Protein AF-A0A955JLC1-F1 (afdb_monomer)

Sequence (182 aa):
MASHEADHFKLWETSLFGESSLELPADPLDDIIEQSIDPVDCARSLHRYAWDNPTDAHSLLIRRGLSKLGHKYNGQYLTKQLTVTADGAFAVPDLNEITRKRDIFTTSQYEGTVHAIGNLWTFGTEYYRNPEDGDERTLITLRLKEPYLLDAEGQIVTHRQLPDYMLIPIPRVLSYSFETKE

Mean predicted aligned error: 11.63 Å

pLDDT: mean 70.87, std 18.21, range [35.47, 93.25]

Nearest PDB structures (foldseek):
  4nt5-assembly1_A-2  TM=2.439E-01  e=5.245E-01  Homo sapiens
  7pgn-assembly1_A  TM=3.279E-01  e=5.653E+00  Homo sapiens

Radius of gyration: 16.98 Å; Cα contacts (8 Å, |Δi|>4): 287; chains: 1; bounding box: 46×42×37 Å

Secondary structure (DSSP, 8-state):
--HHHHHHHHHHHHHH-------PPS-THHHHHHH-SSHHHHHHHHHHHHHTS-HHHHHHHHHHHHHHHHHHHHHHHTTEEEEEEEE--S----HHHHTT---S------SSEEEEEEEEEEEEEEEEE-TTT--EEEEEEEEEEEEEEE-TTS-B---S---SEEEEEGGGEEEEEEEE--

Solvent-accessible surface area (backbone atoms only — not comparable to full-atom values): 10756 Å² total; per-residue (Å²): 140,75,71,65,66,58,54,57,48,53,54,50,50,64,74,71,56,72,92,71,90,72,85,66,74,87,72,60,62,60,58,51,54,71,74,40,88,49,69,68,62,28,50,43,52,52,48,51,58,22,66,81,41,59,65,80,52,19,46,52,47,48,56,55,47,50,54,56,47,47,71,76,37,53,83,68,38,64,65,22,36,34,40,37,34,29,58,24,87,62,80,83,75,62,73,78,53,66,81,71,52,99,63,84,67,58,69,74,73,43,88,52,80,40,39,37,36,20,34,35,68,50,78,46,74,45,82,42,65,41,87,88,82,62,50,70,40,66,40,50,17,43,28,20,32,69,44,36,39,34,50,98,86,67,45,79,71,54,89,64,88,57,56,71,33,38,59,44,50,47,94,32,52,75,48,72,49,79,42,78,67,128

Structure (mmCIF, N/CA/C/O backbone):
data_AF-A0A955JLC1-F1
#
_entry.id   AF-A0A955JLC1-F1
#
loop_
_atom_site.group_PDB
_atom_site.id
_atom_site.type_symbol
_atom_site.label_atom_id
_atom_site.label_alt_id
_atom_site.label_comp_id
_atom_site.label_asym_id
_atom_site.label_entity_id
_atom_site.label_seq_id
_atom_site.pdbx_PDB_ins_code
_atom_site.Cartn_x
_atom_site.Cartn_y
_atom_site.Cartn_z
_atom_site.occupancy
_atom_site.B_iso_or_equiv
_atom_site.auth_seq_id
_atom_site.auth_comp_id
_atom_site.auth_asym_id
_atom_site.auth_atom_id
_atom_site.pdbx_PDB_model_num
ATOM 1 N N . MET A 1 1 ? 21.633 15.300 20.523 1.00 39.50 1 MET A N 1
ATOM 2 C CA . MET A 1 1 ? 20.778 14.091 20.537 1.00 39.50 1 MET A CA 1
ATOM 3 C C . MET A 1 1 ? 20.298 13.684 19.131 1.00 39.50 1 MET A C 1
ATOM 5 O O . MET A 1 1 ? 19.265 13.054 19.020 1.00 39.50 1 MET A O 1
ATOM 9 N N . ALA A 1 2 ? 21.055 13.970 18.060 1.00 41.00 2 ALA A N 1
ATOM 10 C CA . ALA A 1 2 ? 20.654 13.684 16.671 1.00 41.00 2 ALA A CA 1
ATOM 11 C C . ALA A 1 2 ? 21.403 12.490 16.032 1.00 41.00 2 ALA A C 1
ATOM 13 O O . ALA A 1 2 ? 21.266 12.250 14.840 1.00 41.00 2 ALA A O 1
ATOM 14 N N . SER A 1 3 ? 22.236 11.762 16.792 1.00 44.22 3 SER A N 1
ATOM 15 C CA . SER A 1 3 ? 23.157 10.763 16.222 1.00 44.22 3 SER A CA 1
ATOM 16 C C . SER A 1 3 ? 22.621 9.331 16.178 1.00 44.22 3 SER A C 1
ATOM 18 O O . SER A 1 3 ? 23.207 8.516 15.489 1.00 44.22 3 SER A O 1
ATOM 20 N N . HIS A 1 4 ? 21.531 8.995 16.876 1.00 42.97 4 HIS A N 1
ATOM 21 C CA . HIS A 1 4 ? 21.009 7.616 16.887 1.00 42.97 4 HIS A CA 1
ATOM 22 C C . HIS A 1 4 ? 20.011 7.317 15.754 1.00 42.97 4 HIS A C 1
ATOM 24 O O . HIS A 1 4 ? 19.944 6.181 15.294 1.00 42.97 4 HIS A O 1
ATOM 30 N N . GLU A 1 5 ? 19.267 8.311 15.259 1.00 40.00 5 GLU A N 1
ATOM 31 C CA . GLU A 1 5 ? 18.285 8.104 14.177 1.00 40.00 5 GLU A CA 1
ATOM 32 C C . GLU A 1 5 ? 18.952 7.908 12.809 1.00 40.00 5 GLU A C 1
ATOM 34 O O . GLU A 1 5 ? 18.537 7.048 12.035 1.00 40.00 5 GLU A O 1
ATOM 39 N N . ALA A 1 6 ? 20.034 8.644 12.537 1.00 41.69 6 ALA A N 1
ATOM 40 C CA . ALA A 1 6 ? 20.793 8.519 11.293 1.00 41.69 6 ALA A CA 1
ATOM 41 C C . ALA A 1 6 ? 21.478 7.144 11.151 1.00 41.69 6 ALA A C 1
ATOM 43 O O . ALA A 1 6 ? 21.563 6.607 10.046 1.00 41.69 6 ALA A O 1
ATOM 44 N N . ASP A 1 7 ? 21.917 6.546 12.262 1.00 42.47 7 ASP A N 1
ATOM 45 C CA . ASP A 1 7 ? 22.625 5.260 12.264 1.00 42.47 7 ASP A CA 1
ATOM 46 C C . ASP A 1 7 ? 21.675 4.069 12.056 1.00 42.47 7 ASP A C 1
ATOM 48 O O . ASP A 1 7 ? 21.988 3.154 11.292 1.00 42.47 7 ASP A O 1
ATOM 52 N N . HIS A 1 8 ? 20.473 4.107 12.643 1.00 44.28 8 HIS A N 1
ATOM 53 C CA . HIS A 1 8 ? 19.419 3.128 12.347 1.00 44.28 8 HIS A CA 1
ATOM 54 C C . HIS A 1 8 ? 18.954 3.210 10.885 1.00 44.28 8 HIS A C 1
ATOM 56 O O . HIS A 1 8 ? 18.677 2.184 10.262 1.00 44.28 8 HIS A O 1
ATOM 62 N N . PHE A 1 9 ? 18.909 4.421 10.326 1.00 45.09 9 PHE A N 1
ATOM 63 C CA . PHE A 1 9 ? 18.494 4.664 8.949 1.00 45.09 9 PHE A CA 1
ATOM 64 C C . PHE A 1 9 ? 19.512 4.134 7.929 1.00 45.09 9 PHE A C 1
ATOM 66 O O . PHE A 1 9 ? 19.146 3.434 6.987 1.00 45.09 9 PHE A O 1
ATOM 73 N N . LYS A 1 10 ? 20.807 4.359 8.169 1.00 41.62 10 LYS A N 1
ATOM 74 C CA . LYS A 1 10 ? 21.885 3.865 7.301 1.00 41.62 10 LYS A CA 1
ATOM 75 C C . LYS A 1 10 ? 21.972 2.335 7.284 1.00 41.62 10 LYS A C 1
ATOM 77 O O . LYS A 1 10 ? 22.250 1.736 6.247 1.00 41.62 10 LYS A O 1
ATOM 82 N N . LEU A 1 11 ? 21.687 1.688 8.416 1.00 41.66 11 LEU A N 1
ATOM 83 C CA . LEU A 1 11 ? 21.544 0.230 8.511 1.00 41.66 11 LEU A CA 1
ATOM 84 C C . LEU A 1 11 ? 20.331 -0.288 7.718 1.00 41.66 11 LEU A C 1
ATOM 86 O O . LEU A 1 11 ? 20.439 -1.326 7.066 1.00 41.6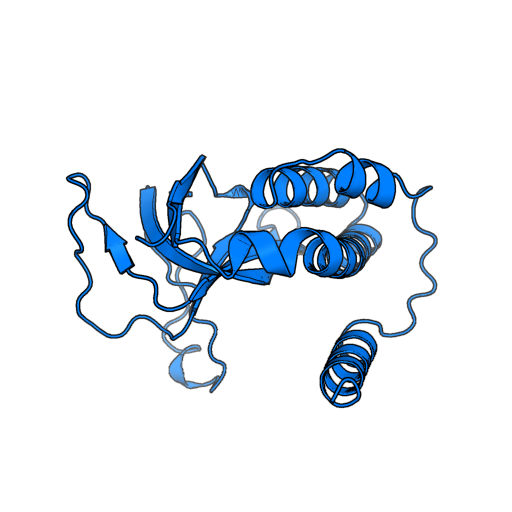6 11 LEU A O 1
ATOM 90 N N . TRP A 1 12 ? 19.212 0.447 7.715 1.00 43.22 12 TRP A N 1
ATOM 91 C CA . TRP A 1 12 ? 18.023 0.113 6.921 1.00 43.22 12 TRP A CA 1
ATOM 92 C C . TRP A 1 12 ? 18.300 0.213 5.416 1.00 43.22 12 TRP A C 1
ATOM 94 O O . TRP A 1 12 ? 18.056 -0.754 4.694 1.00 43.22 12 TRP A O 1
ATOM 104 N N . GLU A 1 13 ? 18.918 1.307 4.960 1.00 40.75 13 GLU A N 1
ATOM 105 C CA . GLU A 1 13 ? 19.337 1.476 3.563 1.00 40.75 13 GLU A CA 1
ATOM 106 C C . GLU A 1 13 ? 20.292 0.357 3.116 1.00 40.75 13 GLU A C 1
ATOM 108 O O . GLU A 1 13 ? 20.043 -0.337 2.131 1.00 40.75 13 GLU A O 1
ATOM 113 N N . THR A 1 14 ? 21.351 0.096 3.885 1.00 42.41 14 THR A N 1
ATOM 114 C CA . THR A 1 14 ? 22.357 -0.919 3.521 1.00 42.41 14 THR A CA 1
ATOM 115 C C . THR A 1 14 ? 21.765 -2.337 3.475 1.00 42.41 14 THR A C 1
ATOM 117 O O . THR A 1 14 ? 22.206 -3.164 2.683 1.00 42.41 14 THR A O 1
ATOM 120 N N . SER A 1 15 ? 20.733 -2.628 4.278 1.00 48.78 15 SER A N 1
ATOM 121 C CA . SER A 1 15 ? 20.038 -3.925 4.256 1.00 48.78 15 SER A CA 1
ATOM 122 C C . SER A 1 15 ? 19.100 -4.114 3.052 1.00 48.78 15 SER A C 1
ATOM 124 O O . SER A 1 15 ? 18.803 -5.247 2.673 1.00 48.78 15 SER A O 1
ATOM 126 N N . LEU A 1 16 ? 18.645 -3.017 2.432 1.00 46.88 16 LEU A N 1
ATOM 127 C CA . LEU A 1 16 ? 17.674 -3.017 1.333 1.00 46.88 16 LEU A CA 1
ATOM 128 C C . LEU A 1 16 ? 18.310 -2.891 -0.057 1.00 46.88 16 LEU A C 1
ATOM 130 O O . LEU A 1 16 ? 17.703 -3.338 -1.037 1.00 46.88 16 LEU A O 1
ATOM 134 N N . PHE A 1 17 ? 19.503 -2.301 -0.157 1.00 51.72 17 PHE A N 1
ATOM 135 C CA . PHE A 1 17 ? 20.118 -1.876 -1.418 1.00 51.72 17 PHE A CA 1
ATOM 136 C C . PHE A 1 17 ? 21.378 -2.669 -1.783 1.00 51.72 17 PHE A C 1
ATOM 138 O O . PHE A 1 17 ? 22.447 -2.090 -1.965 1.00 51.72 17 PHE A O 1
ATOM 145 N N . GLY A 1 18 ? 21.262 -3.991 -1.951 1.00 48.50 18 GLY A N 1
ATOM 146 C CA . GLY A 1 18 ? 22.276 -4.720 -2.724 1.00 48.50 18 GLY A CA 1
ATOM 147 C C . GLY A 1 18 ? 22.525 -3.994 -4.055 1.00 48.50 18 GLY A C 1
ATOM 148 O O . 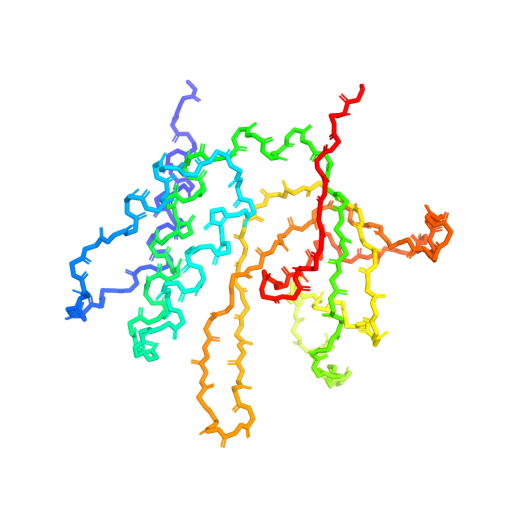GLY A 1 18 ? 21.563 -3.569 -4.699 1.00 48.50 18 GLY A O 1
ATOM 149 N N . GLU A 1 19 ? 23.794 -3.782 -4.417 1.00 46.69 19 GLU A N 1
ATOM 150 C CA . GLU A 1 19 ? 24.194 -3.016 -5.604 1.00 46.69 19 GLU A CA 1
ATOM 151 C C . GLU A 1 19 ? 23.591 -3.645 -6.869 1.00 46.69 19 GLU A C 1
ATOM 153 O O . GLU A 1 19 ? 24.083 -4.644 -7.387 1.00 46.69 19 GLU A O 1
ATOM 158 N N . SER A 1 20 ? 22.486 -3.078 -7.355 1.00 52.97 20 SER A N 1
ATOM 159 C CA . SER A 1 20 ? 21.857 -3.485 -8.608 1.00 52.97 20 SER A CA 1
ATOM 160 C C . SER A 1 20 ? 22.310 -2.546 -9.720 1.00 52.97 20 SER A C 1
ATOM 162 O O . SER A 1 20 ? 22.069 -1.340 -9.655 1.00 52.97 20 SER A O 1
ATOM 164 N N . SER A 1 21 ? 22.964 -3.106 -10.740 1.00 53.81 21 SER A N 1
ATOM 165 C CA . SER A 1 21 ? 23.442 -2.424 -11.951 1.00 53.81 21 SER A CA 1
ATOM 166 C C . SER A 1 21 ? 22.347 -2.209 -13.007 1.00 53.81 21 SER A C 1
ATOM 168 O O . SER A 1 21 ? 22.652 -1.946 -14.168 1.00 53.81 21 SER A O 1
ATOM 170 N N . LEU A 1 22 ? 21.074 -2.346 -12.628 1.00 58.69 22 LEU A N 1
ATOM 171 C CA . LEU A 1 22 ? 19.945 -2.194 -13.538 1.00 58.69 22 LEU A CA 1
ATOM 172 C C . LEU A 1 22 ? 19.773 -0.718 -13.942 1.00 58.69 22 LEU A C 1
ATOM 174 O O . LEU A 1 22 ? 19.589 0.149 -13.082 1.00 58.69 22 LEU A O 1
ATOM 178 N N . GLU A 1 23 ? 19.795 -0.435 -15.245 1.00 57.69 23 GLU A N 1
ATOM 179 C CA . GLU A 1 23 ? 19.396 0.873 -15.770 1.00 57.69 23 GLU A CA 1
ATOM 180 C C . GLU A 1 23 ? 17.886 1.044 -15.580 1.00 57.69 23 GLU A C 1
ATOM 182 O O . GLU A 1 23 ? 17.073 0.329 -16.166 1.00 57.69 23 GLU A O 1
ATOM 187 N N . LEU A 1 24 ? 17.513 1.974 -14.705 1.00 60.44 24 LEU A N 1
ATOM 188 C CA . LEU A 1 24 ? 16.120 2.332 -14.474 1.00 60.44 24 LEU A CA 1
ATOM 189 C C . LEU A 1 24 ? 15.643 3.340 -15.528 1.00 60.44 24 LEU A C 1
ATOM 191 O O . LEU A 1 24 ? 16.459 4.101 -16.055 1.00 60.44 24 LEU A O 1
ATOM 195 N N . PRO A 1 25 ? 14.328 3.402 -15.801 1.00 63.19 25 PRO A N 1
ATOM 196 C CA . PRO A 1 25 ? 13.763 4.495 -16.584 1.00 63.19 25 PRO A CA 1
ATOM 197 C C . PRO A 1 25 ? 14.147 5.850 -15.965 1.00 63.19 25 PRO A C 1
ATOM 199 O O . PRO A 1 25 ? 14.339 5.934 -14.749 1.00 63.19 25 PRO A O 1
ATOM 202 N N . ALA A 1 26 ? 14.234 6.909 -16.786 1.00 60.31 26 ALA A N 1
ATOM 203 C CA . ALA A 1 26 ? 14.341 8.287 -16.287 1.00 60.31 26 ALA A CA 1
ATOM 204 C C . ALA A 1 26 ? 13.296 8.488 -15.181 1.00 60.31 26 ALA A C 1
ATOM 206 O O . ALA A 1 26 ? 12.181 8.035 -15.382 1.00 60.31 26 ALA A O 1
ATOM 207 N N . ASP A 1 27 ? 13.673 9.057 -14.033 1.00 67.25 27 ASP A N 1
ATOM 208 C CA . ASP A 1 27 ? 13.028 8.813 -12.729 1.00 67.25 27 ASP A CA 1
ATOM 209 C C . ASP A 1 27 ? 11.838 9.771 -12.435 1.00 67.25 27 ASP A C 1
ATOM 211 O O . ASP A 1 27 ? 12.049 10.776 -11.760 1.00 67.25 27 ASP A O 1
ATOM 215 N N . PRO A 1 28 ? 10.569 9.512 -12.853 1.00 75.75 28 PRO A N 1
ATOM 216 C CA . PRO A 1 28 ? 9.401 10.293 -12.425 1.00 75.75 28 PRO A CA 1
ATOM 217 C C . PRO A 1 28 ? 9.041 10.026 -10.957 1.00 75.75 28 PRO A C 1
ATOM 219 O O . PRO A 1 28 ? 8.037 10.528 -10.462 1.00 75.75 28 PRO A O 1
ATOM 222 N N . LEU A 1 29 ? 9.804 9.179 -10.262 1.00 78.44 29 LEU A N 1
ATOM 223 C CA . LEU A 1 29 ? 9.588 8.822 -8.867 1.00 78.44 29 LEU A CA 1
ATOM 224 C C . LEU A 1 29 ? 9.624 10.056 -7.965 1.00 78.44 29 LEU A C 1
ATOM 226 O O . LEU A 1 29 ? 8.809 10.155 -7.053 1.00 78.44 29 LEU A O 1
ATOM 230 N N . ASP A 1 30 ? 10.543 10.988 -8.233 1.00 81.38 30 ASP A N 1
ATOM 231 C CA . ASP A 1 30 ? 10.609 12.255 -7.504 1.00 81.38 30 ASP A CA 1
ATOM 232 C C . ASP A 1 30 ? 9.358 13.089 -7.755 1.00 81.38 30 ASP A C 1
ATOM 234 O O . ASP A 1 30 ? 8.709 13.493 -6.795 1.00 81.38 30 ASP A O 1
ATOM 238 N N . ASP A 1 31 ? 8.929 13.225 -9.011 1.00 84.38 31 ASP A N 1
ATOM 239 C CA . ASP A 1 31 ? 7.709 13.960 -9.355 1.00 84.38 31 ASP A CA 1
ATOM 240 C C . ASP A 1 31 ? 6.461 13.355 -8.689 1.00 84.38 31 ASP A C 1
ATOM 242 O O . ASP A 1 31 ? 5.662 14.077 -8.088 1.00 84.38 31 ASP A O 1
ATOM 246 N N . ILE A 1 32 ? 6.304 12.024 -8.739 1.00 85.25 32 ILE A N 1
ATOM 247 C CA . ILE A 1 32 ? 5.198 11.298 -8.091 1.00 85.25 32 ILE A CA 1
ATOM 248 C C . ILE A 1 32 ? 5.164 11.612 -6.594 1.00 85.25 32 ILE A C 1
ATOM 250 O O . ILE A 1 32 ? 4.098 11.857 -6.019 1.00 85.25 32 ILE A O 1
ATOM 254 N N . ILE A 1 33 ? 6.331 11.588 -5.952 1.00 84.88 33 ILE A N 1
ATOM 255 C CA . ILE A 1 33 ? 6.428 11.759 -4.510 1.00 84.88 33 ILE A CA 1
ATOM 256 C C . ILE A 1 33 ? 6.238 13.216 -4.135 1.00 84.88 33 ILE A C 1
ATOM 258 O O . ILE A 1 33 ? 5.470 13.470 -3.214 1.00 84.88 33 ILE A O 1
ATOM 262 N N . GLU A 1 34 ? 6.867 14.165 -4.824 1.00 84.62 34 GLU A N 1
ATOM 263 C CA . GLU A 1 34 ? 6.800 15.603 -4.552 1.00 84.62 34 GLU A CA 1
ATOM 264 C C . GLU A 1 34 ? 5.397 16.179 -4.757 1.00 84.62 34 GLU A C 1
ATOM 266 O O . GLU A 1 34 ? 4.947 16.974 -3.927 1.00 84.62 34 GLU A O 1
ATOM 271 N N . GLN A 1 35 ? 4.672 15.728 -5.781 1.00 85.19 35 GLN A N 1
ATOM 272 C CA . GLN A 1 35 ? 3.353 16.266 -6.126 1.00 85.19 35 GLN A CA 1
ATOM 273 C C . GLN A 1 35 ? 2.212 15.694 -5.278 1.00 85.19 35 GLN A C 1
ATOM 275 O O . GLN A 1 35 ? 1.153 16.317 -5.179 1.00 85.19 35 GLN A O 1
ATOM 280 N N . SER A 1 36 ? 2.399 14.534 -4.641 1.00 86.62 36 SER A N 1
ATOM 281 C CA . SER A 1 36 ? 1.350 13.959 -3.794 1.00 86.62 36 SER A CA 1
ATOM 282 C C . SER A 1 36 ? 1.241 14.695 -2.454 1.00 86.62 36 SER A C 1
ATOM 284 O O . SER A 1 36 ? 2.237 15.108 -1.865 1.00 86.62 36 SER A O 1
ATOM 286 N N . ILE A 1 37 ? 0.023 14.881 -1.955 1.00 85.25 37 ILE A N 1
ATOM 287 C CA . ILE A 1 37 ? -0.232 15.460 -0.622 1.00 85.25 37 ILE A CA 1
ATOM 288 C C . ILE A 1 37 ? -0.619 14.352 0.362 1.00 85.25 37 ILE A C 1
ATOM 290 O O . ILE A 1 37 ? -0.314 14.446 1.549 1.00 85.25 37 ILE A O 1
ATOM 294 N N . ASP A 1 38 ? -1.238 13.286 -0.142 1.00 89.31 38 ASP A N 1
ATOM 295 C CA . ASP A 1 38 ? -1.666 12.139 0.643 1.00 89.31 38 ASP A CA 1
ATOM 296 C C . ASP A 1 38 ? -0.646 10.980 0.540 1.00 89.31 38 ASP A C 1
ATOM 298 O O . ASP A 1 38 ? -0.185 10.656 -0.565 1.00 89.31 38 ASP A O 1
ATOM 302 N N . PRO A 1 39 ? -0.260 10.347 1.667 1.00 89.94 39 PRO A N 1
ATOM 303 C CA . PRO A 1 39 ? 0.725 9.267 1.669 1.00 89.94 39 PRO A CA 1
ATOM 304 C C . PRO A 1 39 ? 0.221 7.964 1.025 1.00 89.94 39 PRO A C 1
ATOM 306 O O . PRO A 1 39 ? 1.008 7.250 0.403 1.00 89.94 39 PRO A O 1
ATOM 309 N N . VAL A 1 40 ? -1.067 7.635 1.147 1.00 91.25 40 VAL A N 1
ATOM 310 C CA . VAL A 1 40 ? -1.660 6.420 0.570 1.00 91.25 40 VAL A CA 1
ATOM 311 C C . VAL A 1 40 ? -1.844 6.585 -0.938 1.00 91.25 40 VAL A C 1
ATOM 313 O O . VAL A 1 40 ? -1.510 5.671 -1.694 1.00 91.25 40 VAL A O 1
ATOM 316 N N . ASP A 1 41 ? -2.283 7.753 -1.408 1.00 91.50 41 ASP A N 1
ATOM 317 C CA . ASP A 1 41 ? -2.372 8.028 -2.849 1.00 91.50 41 ASP A CA 1
ATOM 318 C C . ASP A 1 41 ? -0.988 8.154 -3.505 1.00 91.50 41 ASP A C 1
ATOM 320 O O . ASP A 1 41 ? -0.798 7.709 -4.645 1.00 91.50 41 ASP A O 1
ATOM 324 N N . CYS A 1 42 ? 0.012 8.650 -2.765 1.00 91.81 42 CYS A N 1
ATOM 325 C CA . CYS A 1 42 ? 1.413 8.588 -3.181 1.00 91.81 42 CYS A CA 1
ATOM 326 C C . CYS A 1 42 ? 1.857 7.133 -3.376 1.00 91.81 42 CYS A C 1
ATOM 328 O O . CYS A 1 42 ? 2.413 6.785 -4.418 1.00 91.81 42 CYS A O 1
ATOM 330 N N . ALA A 1 43 ? 1.582 6.265 -2.395 1.00 92.25 43 ALA A N 1
ATOM 331 C CA . ALA A 1 43 ? 1.927 4.848 -2.460 1.00 92.25 43 ALA A CA 1
ATOM 332 C C . ALA A 1 43 ? 1.215 4.131 -3.618 1.00 92.25 43 ALA A C 1
ATOM 334 O O . ALA A 1 43 ? 1.825 3.306 -4.296 1.00 92.25 43 ALA A O 1
ATOM 335 N N . ARG A 1 44 ? -0.050 4.472 -3.896 1.00 92.62 44 ARG A N 1
ATOM 336 C CA . ARG A 1 44 ? -0.800 3.960 -5.058 1.00 92.62 44 ARG A CA 1
ATOM 337 C C . ARG A 1 44 ? -0.164 4.367 -6.380 1.00 92.62 44 ARG A C 1
ATOM 339 O O . ARG A 1 44 ? 0.001 3.521 -7.258 1.00 92.62 44 ARG A O 1
ATOM 346 N N . SER A 1 45 ? 0.188 5.640 -6.522 1.00 92.25 45 SER A N 1
ATOM 347 C CA . SER A 1 45 ? 0.793 6.175 -7.746 1.00 92.25 45 SER A CA 1
ATOM 348 C C . SER A 1 45 ? 2.166 5.557 -7.997 1.00 92.25 45 SER A C 1
ATOM 350 O O . SER A 1 45 ? 2.443 5.095 -9.102 1.00 92.25 45 SER A O 1
ATOM 352 N N . LEU A 1 46 ? 2.974 5.443 -6.941 1.00 92.38 46 LEU A N 1
ATOM 353 C CA . LEU A 1 46 ? 4.249 4.737 -6.956 1.00 92.38 46 LEU A CA 1
ATOM 354 C C . LEU A 1 46 ? 4.086 3.266 -7.362 1.00 92.38 46 LEU A C 1
ATOM 356 O O . LEU A 1 46 ? 4.803 2.786 -8.236 1.00 92.38 46 LEU A O 1
ATOM 360 N N . HIS A 1 47 ? 3.139 2.551 -6.746 1.00 91.56 47 HIS A N 1
ATOM 361 C CA . HIS A 1 47 ? 2.889 1.147 -7.061 1.00 91.56 47 HIS A CA 1
ATOM 362 C C . HIS A 1 47 ? 2.499 0.965 -8.527 1.00 91.56 47 HIS A C 1
ATOM 364 O O . HIS A 1 47 ? 3.008 0.066 -9.188 1.00 91.56 47 HIS A O 1
ATOM 370 N N . ARG A 1 48 ? 1.599 1.811 -9.042 1.00 91.06 48 ARG A N 1
ATOM 371 C CA . ARG A 1 48 ? 1.163 1.767 -10.442 1.00 91.06 48 ARG A CA 1
ATOM 372 C C . ARG A 1 48 ? 2.336 1.997 -11.387 1.00 91.06 48 ARG A C 1
ATOM 374 O O . ARG A 1 48 ? 2.558 1.179 -12.268 1.00 91.06 48 ARG A O 1
ATOM 381 N N . TYR A 1 49 ? 3.125 3.040 -11.133 1.00 90.38 49 TYR A N 1
ATOM 382 C CA . TYR A 1 49 ? 4.322 3.317 -11.917 1.00 90.38 49 TYR A CA 1
ATOM 383 C C . TYR A 1 49 ? 5.286 2.124 -11.923 1.00 90.38 49 TYR A C 1
ATOM 385 O O . TYR A 1 49 ? 5.726 1.691 -12.984 1.00 90.38 49 TYR A O 1
ATOM 393 N N . ALA A 1 50 ? 5.572 1.532 -10.762 1.00 89.56 50 ALA A N 1
ATOM 394 C CA . ALA A 1 50 ? 6.418 0.348 -10.697 1.00 89.56 50 ALA A CA 1
ATOM 395 C C . ALA A 1 50 ? 5.802 -0.850 -11.437 1.00 89.56 50 ALA A C 1
ATOM 397 O O . ALA A 1 50 ? 6.529 -1.630 -12.043 1.00 89.56 50 ALA A O 1
ATOM 398 N N . TRP A 1 51 ? 4.481 -1.035 -11.377 1.00 87.69 51 TRP A N 1
ATOM 399 C CA . TRP A 1 51 ? 3.774 -2.158 -12.004 1.00 87.69 51 TRP A CA 1
ATOM 400 C C . TRP A 1 51 ? 3.862 -2.160 -13.533 1.00 87.69 51 TRP A C 1
ATOM 402 O O . TRP A 1 51 ? 3.941 -3.232 -14.133 1.00 87.69 51 TRP A O 1
ATOM 412 N N . ASP A 1 52 ? 3.905 -0.971 -14.134 1.00 88.50 52 ASP A N 1
ATOM 413 C CA . ASP A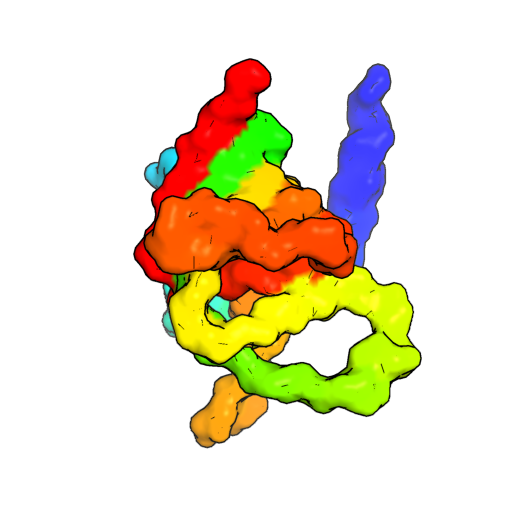 1 52 ? 4.022 -0.773 -15.583 1.00 88.50 52 ASP A CA 1
ATOM 414 C C . ASP A 1 52 ? 5.450 -1.028 -16.112 1.00 88.50 52 ASP A C 1
ATOM 416 O O . ASP A 1 52 ? 5.700 -0.950 -17.315 1.00 88.50 52 ASP A O 1
ATOM 420 N N . ASN A 1 53 ? 6.398 -1.352 -15.225 1.00 85.94 53 ASN A N 1
ATOM 421 C CA . ASN A 1 53 ? 7.788 -1.648 -15.556 1.00 85.94 53 ASN A CA 1
ATOM 422 C C . ASN A 1 53 ? 8.094 -3.161 -15.506 1.00 85.94 53 ASN A C 1
ATOM 424 O O . ASN A 1 53 ? 7.397 -3.912 -14.818 1.00 85.94 53 ASN A O 1
ATOM 428 N N . PRO A 1 54 ? 9.155 -3.630 -16.199 1.00 85.00 54 PRO A N 1
ATOM 429 C CA . PRO A 1 54 ? 9.603 -5.024 -16.128 1.00 85.00 54 PRO A CA 1
ATOM 430 C C . PRO A 1 54 ? 9.871 -5.486 -14.689 1.00 85.00 54 PRO A C 1
ATOM 432 O O . PRO A 1 54 ? 10.306 -4.686 -13.862 1.00 85.00 54 PRO A O 1
ATOM 435 N N . THR A 1 55 ? 9.682 -6.778 -14.402 1.00 77.25 55 THR A N 1
ATOM 436 C CA . THR A 1 55 ? 9.782 -7.376 -13.054 1.00 77.25 55 THR A CA 1
ATOM 437 C C . THR A 1 55 ? 11.084 -7.019 -12.312 1.00 77.25 55 THR A C 1
ATOM 439 O O . THR A 1 55 ? 11.047 -6.664 -11.129 1.00 77.25 55 THR A O 1
ATOM 442 N N . ASP A 1 56 ? 12.222 -6.999 -13.014 1.00 75.31 56 ASP A N 1
ATOM 443 C CA . ASP A 1 56 ? 13.524 -6.624 -12.440 1.00 75.31 56 ASP A CA 1
ATOM 444 C C . ASP A 1 56 ? 13.587 -5.142 -12.017 1.00 75.31 56 ASP A C 1
ATOM 446 O O . ASP A 1 56 ? 14.141 -4.802 -10.968 1.00 75.31 56 ASP A O 1
ATOM 450 N N . ALA A 1 57 ? 12.977 -4.247 -12.802 1.00 82.88 57 ALA A N 1
ATOM 451 C CA . ALA A 1 57 ? 12.897 -2.817 -12.499 1.00 82.88 57 ALA A CA 1
ATOM 452 C C . ALA A 1 57 ? 11.826 -2.522 -11.441 1.00 82.88 57 ALA A C 1
ATOM 454 O O . ALA A 1 57 ? 12.033 -1.689 -10.562 1.00 82.88 57 ALA A O 1
ATOM 455 N N . HIS A 1 58 ? 10.707 -3.240 -11.481 1.00 86.31 58 HIS A N 1
ATOM 456 C CA . HIS A 1 58 ? 9.561 -3.095 -10.591 1.00 86.31 58 HIS A CA 1
ATOM 457 C C . HIS A 1 58 ? 9.956 -3.145 -9.106 1.00 86.31 58 HIS A C 1
ATOM 459 O O . HIS A 1 58 ? 9.670 -2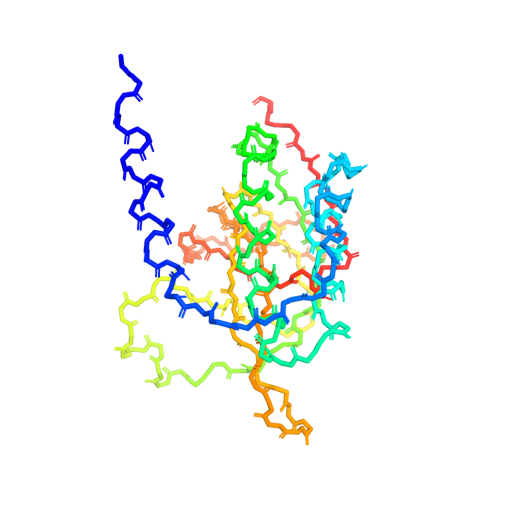.221 -8.340 1.00 86.31 58 HIS A O 1
ATOM 465 N N . SER A 1 59 ? 10.671 -4.198 -8.699 1.00 83.12 59 SER A N 1
ATOM 466 C CA . SER A 1 59 ? 11.086 -4.375 -7.302 1.00 83.12 59 SER A CA 1
ATOM 467 C C . SER A 1 59 ? 12.080 -3.298 -6.854 1.00 83.12 59 SER A C 1
ATOM 469 O O . SER A 1 59 ? 12.035 -2.842 -5.709 1.00 83.12 59 SER A O 1
ATOM 471 N N . LEU A 1 60 ? 12.953 -2.842 -7.757 1.00 84.25 60 LEU A N 1
ATOM 472 C CA . LEU A 1 60 ? 13.907 -1.770 -7.475 1.00 84.25 60 LEU A CA 1
ATOM 473 C C . LEU A 1 60 ? 13.211 -0.403 -7.343 1.00 84.25 60 LEU A C 1
ATOM 475 O O . LEU A 1 60 ? 13.523 0.354 -6.421 1.00 84.25 60 LEU A O 1
ATOM 479 N N . LEU A 1 61 ? 12.237 -0.111 -8.210 1.00 88.50 61 LEU A N 1
ATOM 480 C CA . LEU A 1 61 ? 11.417 1.103 -8.162 1.00 88.50 61 LEU A CA 1
ATOM 481 C C . LEU A 1 61 ? 10.614 1.190 -6.863 1.00 88.50 61 LEU A C 1
ATOM 483 O O . LEU A 1 61 ? 10.608 2.240 -6.222 1.00 88.50 61 LEU A O 1
ATOM 487 N N . ILE A 1 62 ? 10.007 0.084 -6.422 1.00 88.75 62 ILE A N 1
ATOM 488 C CA . ILE A 1 62 ? 9.292 0.034 -5.140 1.00 88.75 62 ILE A CA 1
ATOM 489 C C . ILE A 1 62 ? 10.235 0.314 -3.974 1.00 88.75 62 ILE A C 1
ATOM 491 O O . ILE A 1 62 ? 9.921 1.150 -3.129 1.00 88.75 62 ILE A O 1
ATOM 495 N N . ARG A 1 63 ? 11.410 -0.325 -3.933 1.00 83.19 63 ARG A N 1
ATOM 496 C CA . ARG A 1 63 ? 12.387 -0.103 -2.853 1.00 83.19 63 ARG A CA 1
ATOM 497 C C . ARG A 1 63 ? 12.840 1.355 -2.777 1.00 83.19 63 ARG A C 1
ATOM 499 O O . ARG A 1 63 ? 12.848 1.933 -1.691 1.00 83.19 63 ARG A O 1
ATOM 506 N N . ARG A 1 64 ? 13.177 1.968 -3.917 1.00 85.56 64 ARG A N 1
ATOM 507 C CA . ARG A 1 64 ? 13.569 3.388 -3.976 1.00 85.56 64 ARG A CA 1
ATOM 508 C C . ARG A 1 64 ? 12.420 4.308 -3.572 1.00 85.56 64 ARG A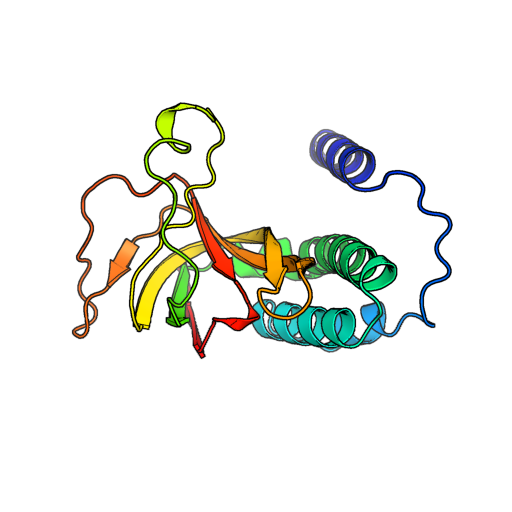 C 1
ATOM 510 O O . ARG A 1 64 ? 12.615 5.217 -2.767 1.00 85.56 64 ARG A O 1
ATOM 517 N N . GLY A 1 65 ? 11.226 4.049 -4.09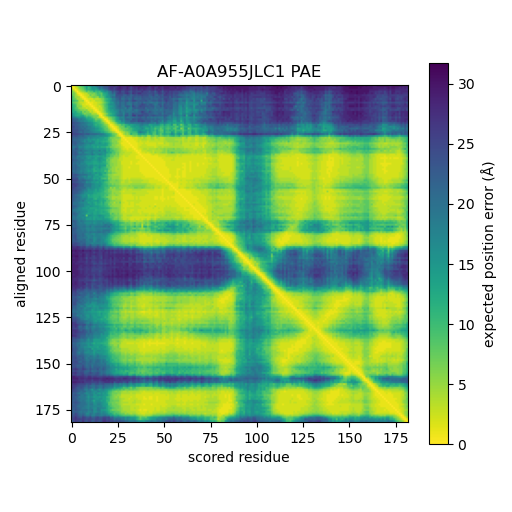4 1.00 88.19 65 GLY A N 1
ATOM 518 C CA . GLY A 1 65 ? 10.042 4.847 -3.808 1.00 88.19 65 GLY A CA 1
ATOM 519 C C . GLY A 1 65 ? 9.627 4.791 -2.345 1.00 88.19 65 GLY A C 1
ATOM 520 O O . GLY A 1 65 ? 9.281 5.822 -1.782 1.00 88.19 65 GLY A O 1
ATOM 521 N N . LEU A 1 66 ? 9.731 3.629 -1.697 1.00 86.44 66 LEU A N 1
ATOM 522 C CA . LEU A 1 66 ? 9.422 3.479 -0.276 1.00 86.44 66 LEU A CA 1
ATOM 523 C C . LEU A 1 66 ? 10.342 4.295 0.628 1.00 86.44 66 LEU A C 1
ATOM 525 O O . LEU A 1 66 ? 9.854 4.907 1.576 1.00 86.44 66 LEU A O 1
ATOM 529 N N . SER A 1 67 ? 11.643 4.346 0.324 1.00 82.56 67 SER A N 1
ATOM 530 C CA . SER A 1 67 ? 12.580 5.195 1.070 1.00 82.56 67 SER A CA 1
ATOM 531 C C . SER A 1 67 ? 12.158 6.667 0.992 1.00 82.56 67 SER A C 1
ATOM 533 O O . SER A 1 67 ? 11.932 7.324 2.011 1.00 82.56 67 SER A O 1
ATOM 535 N N . LYS A 1 68 ? 11.929 7.164 -0.229 1.00 87.06 68 LYS A N 1
ATOM 536 C CA . LYS A 1 68 ? 11.514 8.553 -0.476 1.00 87.06 68 LYS A CA 1
ATOM 537 C C . LYS A 1 68 ? 10.137 8.878 0.132 1.00 87.06 68 LYS A C 1
ATOM 539 O O . LYS A 1 68 ? 9.947 9.952 0.701 1.00 87.06 68 LYS A O 1
ATOM 544 N N . LEU A 1 69 ? 9.191 7.941 0.080 1.00 86.00 69 LEU A N 1
ATOM 545 C CA . LEU A 1 69 ? 7.867 8.082 0.688 1.00 86.00 69 LEU A CA 1
ATOM 546 C C . LEU A 1 69 ? 7.977 8.177 2.216 1.00 86.00 69 LEU A C 1
ATOM 548 O O . LEU A 1 69 ? 7.403 9.088 2.817 1.00 86.00 69 LEU A O 1
ATOM 552 N N . GLY A 1 70 ? 8.773 7.299 2.834 1.00 81.50 70 GLY A N 1
ATOM 553 C CA . GLY A 1 70 ? 9.090 7.363 4.259 1.00 81.50 70 GLY A CA 1
ATOM 554 C C . GLY A 1 70 ? 9.639 8.734 4.649 1.00 81.50 70 GLY A C 1
ATOM 555 O O . GLY A 1 70 ? 9.104 9.366 5.553 1.00 81.50 70 GLY A O 1
ATOM 556 N N . HIS A 1 71 ? 10.623 9.259 3.913 1.00 80.75 71 HIS A N 1
ATOM 557 C CA . HIS A 1 71 ? 11.174 10.594 4.169 1.00 80.75 71 HIS A CA 1
ATOM 558 C C . HIS A 1 71 ? 10.131 11.712 4.130 1.00 80.75 71 HIS A C 1
ATOM 560 O O . HIS A 1 71 ? 10.131 12.578 5.006 1.00 80.75 71 HIS A O 1
ATOM 566 N N . LYS A 1 72 ? 9.242 11.703 3.133 1.00 85.06 72 LYS A N 1
ATOM 567 C CA . LYS A 1 72 ? 8.265 12.780 2.952 1.00 85.06 72 LYS A CA 1
ATOM 568 C C . LYS A 1 72 ? 7.149 12.756 3.999 1.00 85.06 72 LYS A C 1
ATOM 570 O O . LYS A 1 72 ? 6.712 13.815 4.452 1.00 85.06 72 LYS A O 1
ATOM 575 N N . TYR A 1 73 ? 6.671 11.570 4.376 1.00 83.38 73 TYR A N 1
ATOM 576 C CA . TYR A 1 73 ? 5.406 11.439 5.103 1.00 83.38 73 TYR A CA 1
ATOM 577 C C . TYR A 1 73 ? 5.516 10.895 6.530 1.00 83.38 73 TYR A C 1
ATOM 579 O O . TYR A 1 73 ? 4.490 10.879 7.210 1.00 83.38 73 TYR A O 1
ATOM 587 N N . ASN A 1 74 ? 6.705 10.516 7.028 1.00 75.69 74 ASN A N 1
ATOM 588 C CA . ASN A 1 74 ? 6.849 9.888 8.355 1.00 75.69 74 ASN A CA 1
ATOM 589 C C . ASN A 1 74 ? 6.111 10.643 9.477 1.00 75.69 74 ASN A C 1
ATOM 591 O O . ASN A 1 74 ? 5.408 10.046 10.285 1.00 75.69 74 ASN A O 1
ATOM 595 N N . GLY A 1 75 ? 6.201 11.976 9.500 1.00 68.44 75 GLY A N 1
ATOM 596 C CA . GLY A 1 75 ? 5.528 12.795 10.516 1.00 68.44 75 GLY A CA 1
ATOM 597 C C . GLY A 1 75 ? 4.001 12.897 10.370 1.00 68.44 75 GLY A C 1
ATOM 598 O O . GLY A 1 75 ? 3.324 13.235 11.338 1.00 68.44 75 GLY A O 1
ATOM 599 N N . GLN A 1 76 ? 3.445 12.619 9.187 1.00 70.88 76 GLN A N 1
ATOM 600 C CA . GLN A 1 76 ? 2.021 12.820 8.894 1.00 70.88 76 GLN A CA 1
ATOM 601 C C . GLN A 1 76 ? 1.145 11.631 9.283 1.00 70.88 76 GLN A C 1
ATOM 603 O O . GLN A 1 76 ? 0.007 11.840 9.703 1.00 70.88 76 GLN A O 1
ATOM 608 N N . TYR A 1 77 ? 1.644 10.403 9.119 1.00 71.00 77 TYR A N 1
ATOM 609 C CA . TYR A 1 77 ? 0.856 9.199 9.383 1.00 71.00 77 TYR A CA 1
ATOM 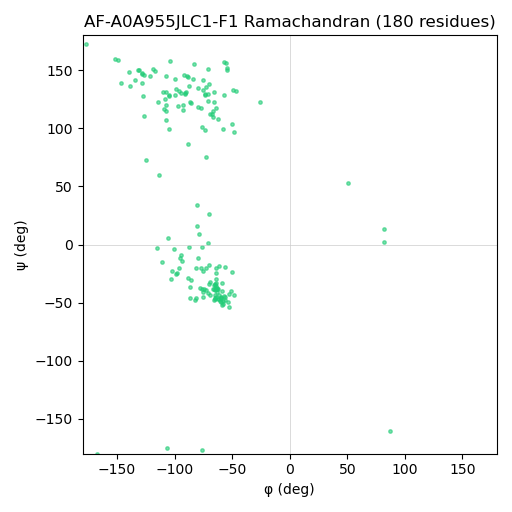610 C C . TYR A 1 77 ? 1.108 8.579 10.763 1.00 71.00 77 TYR A C 1
ATOM 612 O O . TYR A 1 77 ? 0.197 7.965 11.305 1.00 71.00 77 TYR A O 1
ATOM 620 N N . LEU A 1 78 ? 2.277 8.797 11.387 1.00 68.25 78 LEU A N 1
ATOM 621 C CA . LEU A 1 78 ? 2.583 8.239 12.717 1.00 68.25 78 LEU A CA 1
ATOM 622 C C . LEU A 1 78 ? 1.669 8.774 13.834 1.00 68.25 78 LEU A C 1
ATOM 624 O O . LEU A 1 78 ? 1.551 8.163 14.897 1.00 68.25 78 LEU A O 1
ATOM 628 N N . THR A 1 79 ? 1.032 9.921 13.608 1.00 68.44 79 THR A N 1
ATOM 629 C CA . THR A 1 79 ? 0.168 10.607 14.578 1.00 68.44 79 THR A CA 1
ATOM 630 C C . THR A 1 79 ? -1.323 10.384 14.330 1.00 68.44 79 THR A C 1
ATOM 632 O O . THR A 1 79 ? -2.139 10.822 15.139 1.00 68.44 79 THR A O 1
ATOM 635 N N . LYS A 1 80 ? -1.696 9.690 13.248 1.00 78.75 80 LYS A N 1
ATOM 636 C CA . LYS A 1 80 ? -3.089 9.518 12.823 1.00 78.75 80 LYS A CA 1
ATOM 637 C C . LYS A 1 80 ? -3.508 8.055 12.867 1.00 78.75 80 LYS A C 1
ATOM 639 O O . LYS A 1 80 ? -2.699 7.151 12.661 1.00 78.75 80 LYS A O 1
ATOM 644 N N . GLN A 1 81 ? -4.788 7.833 13.127 1.00 87.44 81 GLN A N 1
ATOM 645 C CA . GLN A 1 81 ? -5.401 6.526 12.952 1.00 87.44 81 GLN A CA 1
ATOM 646 C C . GLN A 1 81 ? -5.878 6.410 11.502 1.00 87.44 81 GLN A C 1
ATOM 648 O O . GLN A 1 81 ? -6.400 7.369 10.939 1.00 87.44 81 GLN A O 1
ATOM 653 N N . LEU A 1 82 ? -5.637 5.266 10.872 1.00 89.00 82 LEU A N 1
ATOM 654 C CA . LEU A 1 82 ? -6.095 4.960 9.526 1.00 89.00 82 LEU A CA 1
ATOM 655 C C . LEU A 1 82 ? -7.227 3.946 9.619 1.00 89.00 82 LEU A C 1
ATOM 657 O O . LEU A 1 82 ? -7.010 2.831 10.096 1.00 89.00 82 LEU A O 1
ATOM 661 N N . THR A 1 83 ? -8.392 4.325 9.110 1.00 90.00 83 THR A N 1
ATOM 662 C CA . THR A 1 83 ? -9.481 3.403 8.793 1.00 90.00 83 THR A CA 1
ATOM 663 C C . THR A 1 83 ? -9.349 3.034 7.323 1.00 90.00 83 THR A C 1
ATOM 665 O O . THR A 1 83 ? -9.177 3.904 6.471 1.00 90.00 83 THR A O 1
ATOM 668 N N . VAL A 1 84 ? -9.381 1.746 7.002 1.00 89.06 84 VAL A N 1
ATOM 669 C CA . VAL A 1 84 ? -9.156 1.244 5.649 1.00 89.06 84 VAL A CA 1
ATOM 670 C C . VAL A 1 84 ? -10.130 0.128 5.317 1.00 89.06 84 VAL A C 1
ATOM 672 O O . VAL A 1 84 ? -10.376 -0.774 6.113 1.00 89.06 84 VAL A O 1
ATOM 675 N N . THR A 1 85 ? -10.673 0.198 4.108 1.00 89.31 85 THR A N 1
ATOM 676 C CA . THR A 1 85 ? -11.449 -0.876 3.499 1.00 89.31 85 THR A CA 1
ATOM 677 C C . THR A 1 85 ? -10.622 -1.492 2.382 1.00 89.31 85 THR A C 1
ATOM 679 O O . THR A 1 85 ? -10.171 -0.774 1.486 1.00 89.31 85 THR A O 1
ATOM 682 N N . ALA A 1 86 ? -10.417 -2.804 2.419 1.00 84.94 86 ALA A N 1
ATOM 683 C CA . ALA A 1 86 ? -9.616 -3.525 1.440 1.00 84.94 86 ALA A CA 1
ATOM 684 C C . ALA A 1 86 ? -10.333 -4.766 0.902 1.00 84.94 86 ALA A C 1
ATOM 686 O O . ALA A 1 86 ? -11.123 -5.391 1.602 1.00 84.94 86 ALA A O 1
ATOM 687 N N . ASP A 1 87 ? -10.040 -5.128 -0.342 1.00 81.88 87 ASP A N 1
ATOM 688 C CA . ASP A 1 87 ? -10.434 -6.411 -0.918 1.00 81.88 87 ASP A CA 1
ATOM 689 C C . ASP A 1 87 ? -9.502 -7.519 -0.401 1.00 81.88 87 ASP A C 1
ATOM 691 O O . ASP A 1 87 ? -8.292 -7.496 -0.634 1.00 81.88 87 ASP A O 1
ATOM 695 N N . GLY A 1 88 ? -10.061 -8.484 0.324 1.00 64.50 88 GLY A N 1
ATOM 696 C CA . GLY A 1 88 ? -9.340 -9.561 0.997 1.00 64.50 88 GLY A CA 1
ATOM 697 C C . GLY A 1 88 ? -8.886 -10.717 0.098 1.00 64.50 88 GLY A C 1
ATOM 698 O O . GLY A 1 88 ? -8.394 -11.730 0.587 1.00 64.50 88 GLY A O 1
ATOM 699 N N . ALA A 1 89 ? -9.006 -10.599 -1.225 1.00 53.44 89 ALA A N 1
ATOM 700 C CA . ALA A 1 89 ? -8.626 -11.656 -2.159 1.00 53.44 89 ALA A CA 1
ATOM 701 C C . ALA A 1 89 ? -7.093 -11.839 -2.315 1.00 53.44 89 ALA A C 1
ATOM 703 O O . ALA A 1 89 ? -6.518 -11.481 -3.344 1.00 53.44 89 ALA A O 1
ATOM 704 N N . PHE A 1 90 ? -6.423 -12.447 -1.328 1.00 46.69 90 PHE A N 1
ATOM 705 C CA . PHE A 1 90 ? -5.142 -13.152 -1.504 1.00 46.69 90 PHE A CA 1
ATOM 706 C C . PHE A 1 90 ? -5.087 -14.452 -0.677 1.00 46.69 90 PHE A C 1
ATOM 708 O O . PHE A 1 90 ? -5.725 -14.579 0.361 1.00 46.69 90 PHE A O 1
ATOM 715 N N . ALA A 1 91 ? -4.361 -15.429 -1.228 1.00 38.81 91 ALA A N 1
ATOM 716 C CA . ALA A 1 91 ? -4.495 -16.873 -1.034 1.00 38.81 91 ALA A CA 1
ATOM 717 C C . ALA A 1 91 ? -4.185 -17.413 0.369 1.00 38.81 91 ALA A C 1
ATOM 719 O O . ALA A 1 91 ? -3.090 -17.157 0.868 1.00 38.81 91 ALA A O 1
ATOM 720 N N . VAL A 1 92 ? -5.110 -18.253 0.878 1.00 36.78 92 VAL A N 1
ATOM 721 C CA . VAL A 1 92 ? -5.076 -19.057 2.126 1.00 36.78 92 VAL A CA 1
ATOM 722 C C . VAL A 1 92 ? -3.641 -19.371 2.569 1.00 36.78 92 VAL A C 1
ATOM 724 O O . VAL A 1 92 ? -2.914 -19.999 1.792 1.00 36.78 92 VAL A O 1
ATOM 727 N N . PRO A 1 93 ? -3.198 -19.009 3.793 1.00 35.66 93 PRO A N 1
ATOM 728 C CA . PRO A 1 93 ? -1.858 -19.356 4.218 1.00 35.66 93 PRO A CA 1
ATOM 729 C C . PRO A 1 93 ? -1.856 -20.858 4.494 1.00 35.66 93 PRO A C 1
ATOM 731 O O . PRO A 1 93 ? -2.767 -21.379 5.146 1.00 35.66 93 PRO A O 1
ATOM 734 N N . ASP A 1 94 ? -0.829 -21.574 4.043 1.00 35.94 94 ASP A N 1
ATOM 735 C CA . ASP A 1 94 ? -0.620 -22.929 4.539 1.00 35.94 94 ASP A CA 1
ATOM 736 C C . ASP A 1 94 ? -0.363 -22.837 6.052 1.00 35.94 94 ASP A C 1
ATOM 738 O O . ASP A 1 94 ? 0.684 -22.367 6.507 1.00 35.94 94 ASP A O 1
ATOM 742 N N . LEU A 1 95 ? -1.345 -23.263 6.851 1.00 38.31 95 LEU A N 1
ATOM 743 C CA . LEU A 1 95 ? -1.291 -23.251 8.315 1.00 38.31 95 LEU A CA 1
ATOM 744 C C . LEU A 1 95 ? -0.070 -24.027 8.855 1.00 38.31 95 LEU A C 1
ATOM 746 O O . LEU A 1 95 ? 0.359 -23.792 9.987 1.00 38.31 95 LEU A O 1
ATOM 750 N N . ASN A 1 96 ? 0.532 -24.909 8.048 1.00 38.03 96 ASN A N 1
ATOM 751 C CA . ASN A 1 96 ? 1.757 -25.623 8.398 1.00 38.03 96 ASN A CA 1
ATOM 752 C C . ASN A 1 96 ? 3.035 -24.768 8.274 1.00 38.03 96 ASN A C 1
ATOM 754 O O . ASN A 1 96 ? 4.043 -25.107 8.898 1.00 38.03 96 ASN A O 1
ATOM 758 N N . GLU A 1 97 ? 3.028 -23.661 7.521 1.00 37.34 97 GLU A N 1
ATOM 759 C CA . GLU A 1 97 ? 4.170 -22.734 7.429 1.00 37.34 97 GLU A CA 1
ATOM 760 C C . GLU A 1 97 ? 4.187 -21.682 8.550 1.00 37.34 97 GLU A C 1
ATOM 762 O O . GLU A 1 97 ? 5.270 -21.303 9.007 1.00 37.34 97 GLU A O 1
ATOM 767 N N . ILE A 1 98 ? 3.017 -21.273 9.062 1.00 39.03 98 ILE A N 1
ATOM 768 C CA . ILE A 1 98 ? 2.882 -20.281 10.154 1.00 39.03 98 ILE A CA 1
ATOM 769 C C . ILE A 1 98 ? 3.616 -20.737 11.424 1.00 39.03 98 ILE A C 1
ATOM 771 O O . ILE A 1 98 ? 4.185 -19.934 12.157 1.00 39.03 98 ILE A O 1
ATOM 775 N N . THR A 1 99 ? 3.662 -22.044 11.682 1.00 38.97 99 THR A N 1
ATOM 776 C CA . THR A 1 99 ? 4.348 -22.602 12.857 1.00 38.97 99 THR A CA 1
ATOM 777 C C . THR A 1 99 ? 5.869 -22.702 12.701 1.00 38.97 99 THR A C 1
ATOM 779 O O . THR A 1 99 ? 6.559 -22.939 13.694 1.00 38.97 99 THR A O 1
ATOM 782 N N . ARG A 1 100 ? 6.423 -22.512 11.493 1.00 38.91 100 ARG A N 1
ATOM 783 C CA . ARG A 1 100 ? 7.861 -22.699 11.216 1.00 38.91 100 ARG A CA 1
ATOM 784 C C . ARG A 1 100 ? 8.667 -21.404 11.119 1.00 38.91 100 ARG A C 1
ATOM 786 O O . ARG A 1 100 ? 9.874 -21.455 11.349 1.00 38.91 100 ARG A O 1
ATOM 793 N N . LYS A 1 101 ? 8.047 -20.256 10.831 1.00 39.66 101 LYS A N 1
ATOM 794 C CA . LYS A 1 101 ? 8.739 -18.958 10.766 1.00 39.66 101 LYS A CA 1
ATOM 795 C C . LYS A 1 101 ? 8.359 -18.103 11.975 1.00 39.66 101 LYS A C 1
ATOM 797 O O . LYS A 1 101 ? 7.219 -17.689 12.118 1.00 39.66 101 LYS A O 1
ATOM 802 N N . ARG A 1 102 ? 9.333 -17.811 12.843 1.00 37.22 102 ARG A N 1
ATOM 803 C CA . ARG A 1 102 ? 9.236 -16.840 13.955 1.00 37.22 102 ARG A CA 1
ATOM 804 C C . ARG A 1 102 ? 9.170 -15.377 13.465 1.00 37.22 102 ARG A C 1
ATOM 806 O O . ARG A 1 102 ? 9.567 -14.479 14.200 1.00 37.22 102 ARG A O 1
ATOM 813 N N . ASP A 1 103 ? 8.686 -15.139 12.247 1.00 35.47 103 ASP A N 1
ATOM 814 C CA . ASP A 1 103 ? 8.682 -13.819 11.624 1.00 35.47 103 ASP A CA 1
ATOM 815 C C . ASP A 1 103 ? 7.274 -13.213 11.627 1.00 35.47 103 ASP A C 1
ATOM 817 O O . ASP A 1 103 ? 6.284 -13.822 11.231 1.00 35.47 103 ASP A O 1
ATOM 821 N N . ILE A 1 104 ? 7.230 -11.983 12.132 1.00 39.25 104 ILE A N 1
ATOM 822 C CA . ILE A 1 104 ? 6.110 -11.234 12.726 1.00 39.25 104 ILE A CA 1
ATOM 823 C C . ILE A 1 104 ? 5.179 -10.611 11.658 1.00 39.25 104 ILE A C 1
ATOM 825 O O . ILE A 1 104 ? 4.618 -9.534 11.837 1.00 39.25 104 ILE A O 1
ATOM 829 N N . PHE A 1 105 ? 4.998 -11.273 10.516 1.00 38.31 105 PHE A N 1
ATOM 830 C CA . PHE A 1 105 ? 4.154 -10.779 9.424 1.00 38.31 105 PHE A CA 1
ATOM 831 C C . PHE A 1 105 ? 3.106 -11.816 9.058 1.00 38.31 105 PHE A C 1
ATOM 833 O O . PHE A 1 105 ? 3.175 -12.490 8.035 1.00 38.31 105 PHE A O 1
ATOM 840 N N . THR A 1 106 ? 2.116 -11.967 9.923 1.00 40.94 106 THR A N 1
ATOM 841 C CA . THR A 1 106 ? 0.888 -12.661 9.563 1.00 40.94 106 THR A CA 1
ATOM 842 C C . THR A 1 106 ? 0.112 -11.720 8.650 1.00 40.94 106 THR A C 1
ATOM 844 O O . THR A 1 106 ? -0.559 -10.796 9.116 1.00 40.94 106 THR A O 1
ATOM 847 N N . THR A 1 107 ? 0.218 -11.943 7.336 1.00 45.00 107 THR A N 1
ATOM 848 C CA . THR A 1 107 ? -0.832 -11.541 6.398 1.00 45.00 107 THR A CA 1
ATOM 849 C C . THR A 1 107 ? -2.123 -12.079 6.979 1.00 45.00 107 THR A C 1
ATOM 851 O O . THR A 1 107 ? -2.360 -13.285 7.015 1.00 45.00 107 THR A O 1
ATOM 854 N N . SER A 1 108 ? -2.910 -11.198 7.580 1.00 45.06 108 SER A N 1
ATOM 855 C CA . SER A 1 108 ? -4.198 -11.597 8.110 1.00 45.06 108 SER A CA 1
ATOM 856 C C . SER A 1 108 ? -5.097 -11.720 6.893 1.00 45.06 108 SER A C 1
ATOM 858 O O . SER A 1 108 ? -5.461 -10.722 6.278 1.00 45.06 108 SER A O 1
ATOM 860 N N . GLN A 1 109 ? -5.304 -12.958 6.466 1.00 51.19 109 GLN A N 1
ATOM 861 C CA . GLN A 1 109 ? -6.065 -13.267 5.273 1.00 51.19 109 GLN A CA 1
ATOM 862 C C . GLN A 1 109 ? -7.531 -13.359 5.646 1.00 51.19 109 GLN A C 1
ATOM 864 O O . GLN A 1 109 ? -7.914 -14.128 6.527 1.00 51.19 109 GLN A O 1
ATOM 869 N N . TYR A 1 110 ? -8.335 -12.545 4.986 1.00 52.50 110 TYR A N 1
ATOM 870 C CA . TYR A 1 110 ? -9.763 -12.458 5.217 1.00 52.50 110 TYR A CA 1
ATOM 871 C C . TYR A 1 110 ? -10.440 -12.628 3.867 1.00 52.50 110 TYR A C 1
ATOM 873 O O . TYR A 1 110 ? -10.079 -11.947 2.917 1.00 52.50 110 TYR A O 1
ATOM 881 N N . GLU A 1 111 ? -11.400 -13.538 3.759 1.00 52.22 111 GLU A N 1
ATOM 882 C CA . GLU A 1 111 ? -12.200 -13.644 2.543 1.00 52.22 111 GLU A CA 1
ATOM 883 C C . GLU A 1 111 ? -13.212 -12.490 2.488 1.00 52.22 111 GLU A C 1
ATOM 885 O O . GLU A 1 111 ? -13.907 -12.215 3.466 1.00 52.22 111 GLU A O 1
ATOM 890 N N . GLY A 1 112 ? -13.314 -11.826 1.333 1.00 65.88 112 GLY A N 1
ATOM 891 C CA . GLY A 1 112 ? -14.245 -10.716 1.120 1.00 65.88 112 GLY A CA 1
ATOM 892 C C . GLY A 1 112 ? -13.691 -9.349 1.527 1.00 65.88 112 GLY A C 1
ATOM 893 O O . GLY A 1 112 ? -12.483 -9.139 1.595 1.00 65.88 112 GLY A O 1
ATOM 894 N N . THR A 1 113 ? -14.582 -8.383 1.737 1.00 77.06 113 THR A N 1
ATOM 895 C CA . THR A 1 113 ? -14.194 -7.017 2.108 1.00 77.06 113 THR A CA 1
ATOM 896 C C . THR A 1 113 ? -13.731 -6.966 3.561 1.00 77.06 113 THR A C 1
ATOM 898 O O . THR A 1 113 ? -14.438 -7.400 4.467 1.00 77.06 113 THR A O 1
ATOM 901 N N . VAL A 1 114 ? -12.557 -6.384 3.783 1.00 77.62 114 VAL A N 1
ATOM 902 C CA . VAL A 1 114 ? -11.944 -6.189 5.095 1.00 77.62 114 VAL A CA 1
ATOM 903 C C . VAL A 1 114 ? -12.079 -4.738 5.498 1.00 77.62 114 VAL A C 1
ATOM 905 O O . VAL A 1 114 ? -11.643 -3.858 4.759 1.00 77.62 114 VAL A O 1
ATOM 908 N N . HIS A 1 115 ? -12.601 -4.495 6.693 1.00 83.25 115 HIS A N 1
ATOM 909 C CA . HIS A 1 115 ? -12.577 -3.186 7.328 1.00 83.25 115 HIS A CA 1
ATOM 910 C C . HIS A 1 115 ? -11.595 -3.244 8.493 1.00 83.25 115 HIS A C 1
ATOM 912 O O . HIS A 1 115 ? -11.782 -4.018 9.430 1.00 83.25 115 HIS A O 1
ATOM 918 N N . ALA A 1 116 ? -10.521 -2.464 8.418 1.00 83.88 116 ALA A N 1
ATOM 919 C CA . ALA A 1 116 ? -9.488 -2.427 9.439 1.00 83.88 116 ALA A CA 1
ATOM 920 C C . ALA A 1 116 ? -9.254 -0.997 9.913 1.00 83.88 116 ALA A C 1
ATOM 922 O O . ALA A 1 116 ? -9.326 -0.047 9.136 1.00 83.88 116 ALA A O 1
ATOM 923 N N . ILE A 1 117 ? -8.930 -0.857 11.189 1.00 86.31 117 ILE A N 1
ATOM 924 C CA . ILE A 1 117 ? -8.515 0.402 11.789 1.00 86.31 117 ILE A CA 1
ATOM 925 C C . ILE A 1 117 ? -7.207 0.187 12.541 1.00 86.31 117 ILE A C 1
ATOM 927 O O . ILE A 1 117 ? -7.024 -0.832 13.200 1.00 86.31 117 ILE A O 1
ATOM 931 N N . GLY A 1 118 ? -6.268 1.120 12.441 1.00 85.06 118 GLY A N 1
ATOM 932 C CA . GLY A 1 118 ? -4.992 1.016 13.144 1.00 85.06 118 GLY A CA 1
ATOM 933 C C . GLY A 1 118 ? -4.113 2.238 12.944 1.00 85.06 118 GLY A C 1
ATOM 934 O O . GLY A 1 118 ? -4.414 3.122 12.150 1.00 85.06 118 GLY A O 1
ATOM 935 N N . ASN A 1 119 ? -3.002 2.302 13.667 1.00 86.44 119 ASN A N 1
ATOM 936 C CA . ASN A 1 119 ? -2.031 3.378 13.487 1.00 86.44 119 ASN A CA 1
ATOM 937 C C . ASN A 1 119 ? -1.178 3.065 12.257 1.00 86.44 119 ASN A C 1
ATOM 939 O O . ASN A 1 119 ? -0.476 2.054 12.260 1.00 86.44 119 ASN A O 1
ATOM 943 N N . LEU A 1 120 ? -1.199 3.900 11.214 1.00 86.12 120 LEU A N 1
ATOM 944 C CA . LEU A 1 120 ? -0.292 3.684 10.086 1.00 86.12 120 LEU A CA 1
ATOM 945 C C . LEU A 1 120 ? 1.147 3.911 10.570 1.00 86.12 120 LEU A C 1
ATOM 947 O O . LEU A 1 120 ? 1.539 5.025 10.901 1.00 86.12 120 LEU A O 1
ATOM 951 N N . TRP A 1 121 ? 1.924 2.832 10.659 1.00 80.38 121 TRP A N 1
ATOM 952 C CA . TRP A 1 121 ? 3.285 2.864 11.190 1.00 80.38 121 TRP A CA 1
ATOM 953 C C . TRP A 1 121 ? 4.305 3.202 10.110 1.00 80.38 121 TRP A C 1
ATOM 955 O O . TRP A 1 121 ? 5.213 3.995 10.324 1.00 80.38 121 TRP A O 1
ATOM 965 N N . THR A 1 122 ? 4.184 2.553 8.957 1.00 84.56 122 THR A N 1
ATOM 966 C CA . THR A 1 122 ? 5.044 2.754 7.790 1.00 84.56 122 THR A CA 1
ATOM 967 C C . THR A 1 122 ? 4.406 2.077 6.578 1.00 84.56 122 THR A C 1
ATOM 969 O O . THR A 1 122 ? 3.355 1.438 6.686 1.00 84.56 122 THR A O 1
ATOM 972 N N . PHE A 1 123 ? 5.072 2.170 5.437 1.00 86.94 123 PHE A N 1
ATOM 973 C CA . PHE A 1 123 ? 4.787 1.355 4.270 1.00 86.94 123 PHE A CA 1
ATOM 974 C C . PHE A 1 123 ? 5.742 0.158 4.245 1.00 86.94 123 PHE A C 1
ATOM 976 O O . PHE A 1 123 ? 6.945 0.293 4.473 1.00 86.94 123 PHE A O 1
ATOM 983 N N . GLY A 1 124 ? 5.187 -1.031 4.039 1.00 83.06 124 GLY A N 1
ATOM 984 C CA . GLY A 1 124 ? 5.915 -2.288 3.945 1.00 83.06 124 GLY A CA 1
ATOM 985 C C . GLY A 1 124 ? 5.990 -2.809 2.515 1.00 83.06 124 GLY A C 1
ATOM 986 O O . GLY A 1 124 ? 5.540 -2.167 1.562 1.00 83.06 124 GLY A O 1
ATOM 987 N N . THR A 1 125 ? 6.553 -4.009 2.391 1.00 81.50 125 THR A N 1
ATOM 988 C CA . THR A 1 125 ? 6.527 -4.782 1.149 1.00 81.50 125 THR A CA 1
ATOM 989 C C . THR A 1 125 ? 6.020 -6.189 1.410 1.00 81.50 125 THR A C 1
ATOM 991 O O . THR A 1 125 ? 6.273 -6.745 2.477 1.00 81.50 125 THR A O 1
ATOM 994 N N . GLU A 1 126 ? 5.333 -6.756 0.427 1.00 77.25 126 GLU A N 1
ATOM 995 C CA . GLU A 1 126 ? 4.986 -8.176 0.365 1.00 77.25 126 GLU A CA 1
ATOM 996 C C . GLU A 1 126 ? 5.338 -8.726 -1.010 1.00 77.25 126 GLU A C 1
ATOM 998 O O . GLU A 1 126 ? 5.308 -7.991 -1.991 1.00 77.25 126 GLU A O 1
ATOM 1003 N N . TYR A 1 127 ? 5.671 -10.009 -1.097 1.00 76.19 127 TYR A N 1
ATOM 1004 C CA . TYR A 1 127 ? 5.883 -10.655 -2.387 1.00 76.19 127 TYR A CA 1
ATOM 1005 C C . TYR A 1 127 ? 4.576 -11.267 -2.869 1.00 76.19 127 TYR A C 1
ATOM 1007 O O . TYR A 1 127 ? 3.911 -12.007 -2.146 1.00 76.19 127 TYR A O 1
ATOM 1015 N N . TYR A 1 128 ? 4.228 -10.960 -4.108 1.00 74.94 128 TYR A N 1
ATOM 1016 C CA . TYR A 1 128 ? 3.108 -11.537 -4.817 1.00 74.94 128 TYR A CA 1
ATOM 1017 C C . TYR A 1 128 ? 3.627 -12.341 -5.990 1.00 74.94 128 TYR A C 1
ATOM 1019 O O . TYR A 1 128 ? 4.305 -11.809 -6.866 1.00 74.94 128 TYR A O 1
ATOM 1027 N N . ARG A 1 129 ? 3.267 -13.618 -6.021 1.00 73.50 129 ARG A N 1
ATOM 1028 C CA . ARG A 1 129 ? 3.503 -14.458 -7.181 1.00 73.50 129 ARG A CA 1
ATOM 1029 C C . ARG A 1 129 ? 2.271 -14.423 -8.069 1.00 73.50 129 ARG A C 1
ATOM 1031 O O . ARG A 1 129 ? 1.205 -14.873 -7.648 1.00 73.50 129 ARG A O 1
ATOM 1038 N N . ASN A 1 130 ? 2.414 -13.884 -9.272 1.00 68.69 130 ASN A N 1
ATOM 1039 C CA . ASN A 1 130 ? 1.333 -13.849 -10.241 1.00 68.69 130 ASN A CA 1
ATOM 1040 C C . ASN A 1 130 ? 0.987 -15.293 -10.661 1.00 68.69 130 ASN A C 1
ATOM 1042 O O . ASN A 1 130 ? 1.869 -16.029 -11.103 1.00 68.69 130 ASN A O 1
ATOM 1046 N N . PRO A 1 131 ? -0.269 -15.744 -10.486 1.00 65.62 131 PRO A N 1
ATOM 1047 C CA . PRO A 1 131 ? -0.659 -17.111 -10.807 1.00 65.62 131 PRO A CA 1
ATOM 1048 C C . PRO A 1 131 ? -0.691 -17.394 -12.316 1.00 65.62 131 PRO A C 1
ATOM 1050 O O . PRO A 1 131 ? -0.699 -18.564 -12.691 1.00 65.62 131 PRO A O 1
ATOM 1053 N N . GLU A 1 132 ? -0.728 -16.367 -13.173 1.00 70.75 132 GLU A N 1
ATOM 1054 C CA . GLU A 1 132 ? -0.822 -16.536 -14.630 1.00 70.75 132 GLU A CA 1
ATOM 1055 C C . GLU A 1 132 ? 0.531 -16.837 -15.286 1.00 70.75 132 GLU A C 1
ATOM 1057 O O . GLU A 1 132 ? 0.629 -17.744 -16.112 1.00 70.75 132 GLU A O 1
ATOM 1062 N N . ASP A 1 133 ? 1.572 -16.093 -14.916 1.00 75.19 133 ASP A N 1
ATOM 1063 C CA . ASP A 1 133 ? 2.919 -16.193 -15.497 1.00 75.19 133 ASP A CA 1
ATOM 1064 C C . ASP A 1 133 ? 3.957 -16.782 -14.520 1.00 75.19 133 ASP A C 1
ATOM 1066 O O . ASP A 1 133 ? 5.011 -17.253 -14.943 1.00 75.19 133 ASP A O 1
ATOM 1070 N N . GLY A 1 134 ? 3.639 -16.846 -13.223 1.00 71.62 134 GLY A N 1
ATOM 1071 C CA . GLY A 1 134 ? 4.527 -17.340 -12.174 1.00 71.62 134 GLY A CA 1
ATOM 1072 C C . GLY A 1 134 ? 5.548 -16.317 -11.674 1.00 71.62 134 GLY A C 1
ATOM 1073 O O . GLY A 1 134 ? 6.338 -16.686 -10.795 1.00 71.62 134 GLY A O 1
ATOM 1074 N N . ASP A 1 135 ? 5.519 -15.082 -12.187 1.00 74.75 135 ASP A N 1
ATOM 1075 C CA . ASP A 1 135 ? 6.452 -14.010 -11.846 1.00 74.75 135 ASP A CA 1
ATOM 1076 C C . ASP A 1 135 ? 6.230 -13.512 -10.417 1.00 74.75 135 ASP A C 1
ATOM 1078 O O . ASP A 1 135 ? 5.102 -13.296 -9.966 1.00 74.75 135 ASP A O 1
ATOM 1082 N N . GLU A 1 136 ? 7.329 -13.272 -9.705 1.00 74.19 136 GLU A N 1
ATOM 1083 C CA . GLU A 1 136 ? 7.303 -12.667 -8.376 1.00 74.19 136 GLU A CA 1
ATOM 1084 C C . GLU A 1 136 ? 7.451 -11.149 -8.479 1.00 74.19 136 GLU A C 1
ATOM 1086 O O . GLU A 1 136 ? 8.447 -10.622 -8.975 1.00 74.19 136 GLU A O 1
ATOM 1091 N N . ARG A 1 137 ? 6.449 -10.429 -7.980 1.00 77.88 137 ARG A N 1
ATOM 1092 C CA . ARG A 1 137 ? 6.404 -8.969 -7.922 1.00 77.88 137 ARG A CA 1
ATOM 1093 C C . ARG A 1 137 ? 6.318 -8.503 -6.480 1.00 77.88 137 ARG A C 1
ATOM 1095 O O . ARG A 1 137 ? 5.775 -9.188 -5.616 1.00 77.88 137 ARG A O 1
ATOM 1102 N N . THR A 1 138 ? 6.850 -7.318 -6.216 1.00 82.06 138 THR A N 1
ATOM 1103 C CA . THR A 1 138 ? 6.773 -6.714 -4.887 1.00 82.06 138 THR A CA 1
ATOM 1104 C C . THR A 1 138 ? 5.497 -5.876 -4.810 1.00 82.06 138 THR A C 1
ATOM 1106 O O . THR A 1 138 ? 5.221 -5.067 -5.677 1.00 82.06 138 THR A O 1
ATOM 1109 N N . LEU A 1 139 ? 4.696 -6.029 -3.769 1.00 84.69 139 LEU A N 1
ATOM 1110 C CA . LEU A 1 139 ? 3.567 -5.154 -3.482 1.00 84.69 139 LEU A CA 1
ATOM 1111 C C . LEU A 1 139 ? 3.978 -4.153 -2.413 1.00 84.69 139 LEU A C 1
ATOM 1113 O O . LEU A 1 139 ? 4.670 -4.503 -1.460 1.00 84.69 139 LEU A O 1
ATOM 1117 N N . ILE A 1 140 ? 3.507 -2.916 -2.542 1.00 89.19 140 ILE A N 1
ATOM 1118 C CA . ILE A 1 140 ? 3.560 -1.939 -1.452 1.00 89.19 140 ILE A CA 1
ATOM 1119 C C . ILE A 1 140 ? 2.417 -2.252 -0.496 1.00 89.19 140 ILE A C 1
ATOM 1121 O O . ILE A 1 140 ? 1.284 -2.441 -0.941 1.00 89.19 140 ILE A O 1
ATOM 1125 N N . THR A 1 141 ? 2.690 -2.263 0.805 1.00 86.69 141 THR A N 1
ATOM 1126 C CA . THR A 1 141 ? 1.679 -2.521 1.834 1.00 86.69 141 THR A CA 1
ATOM 1127 C C . THR A 1 141 ? 1.561 -1.369 2.821 1.00 86.69 141 THR A C 1
ATOM 1129 O O . THR A 1 141 ? 2.544 -0.721 3.170 1.00 86.69 141 THR A O 1
ATOM 1132 N N . LEU A 1 142 ? 0.348 -1.108 3.298 1.00 87.50 142 LEU A N 1
ATOM 1133 C CA . LEU A 1 142 ? 0.118 -0.341 4.516 1.00 87.50 142 LEU A CA 1
ATOM 1134 C C . LEU A 1 142 ? 0.479 -1.228 5.701 1.00 87.50 142 LEU A C 1
ATOM 1136 O O . LEU A 1 142 ? -0.020 -2.349 5.788 1.00 87.50 142 LEU A O 1
ATOM 1140 N N . ARG A 1 143 ? 1.306 -0.734 6.624 1.00 85.31 143 ARG A N 1
ATOM 1141 C CA . ARG A 1 143 ? 1.602 -1.434 7.875 1.00 85.31 143 ARG A CA 1
ATOM 1142 C C . ARG A 1 143 ? 0.864 -0.762 9.022 1.00 85.31 143 ARG A C 1
ATOM 1144 O O . ARG A 1 143 ? 1.320 0.253 9.549 1.00 85.31 143 ARG A O 1
ATOM 1151 N N . LEU A 1 144 ? -0.267 -1.339 9.409 1.00 82.88 144 LEU A N 1
ATOM 1152 C CA . LEU A 1 144 ? -1.073 -0.874 10.533 1.00 82.88 144 LEU A CA 1
ATOM 1153 C C . LEU A 1 144 ? -0.555 -1.482 11.826 1.00 82.88 144 LEU A C 1
ATOM 1155 O O . LEU A 1 144 ? -0.518 -2.699 11.948 1.00 82.88 144 LEU A O 1
ATOM 1159 N N . LYS A 1 145 ? -0.162 -0.649 12.784 1.00 81.19 145 LYS A N 1
ATOM 1160 C CA . LYS A 1 145 ? 0.179 -1.054 14.147 1.00 81.19 145 LYS A CA 1
ATOM 1161 C C . LYS A 1 145 ? -1.067 -1.042 15.024 1.00 81.19 145 LYS A C 1
ATOM 1163 O O . LYS A 1 145 ? -1.896 -0.142 14.883 1.00 81.19 145 LYS A O 1
ATOM 1168 N N . GLU A 1 146 ? -1.140 -2.001 15.948 1.00 80.00 146 GLU A N 1
ATOM 1169 C CA . GLU A 1 146 ? -2.291 -2.193 16.849 1.00 80.00 146 GLU A CA 1
ATOM 1170 C C . GLU A 1 146 ? -3.618 -2.233 16.065 1.00 80.00 146 GLU A C 1
ATOM 1172 O O . GLU A 1 146 ? -4.519 -1.433 16.331 1.00 80.00 146 GLU A O 1
ATOM 117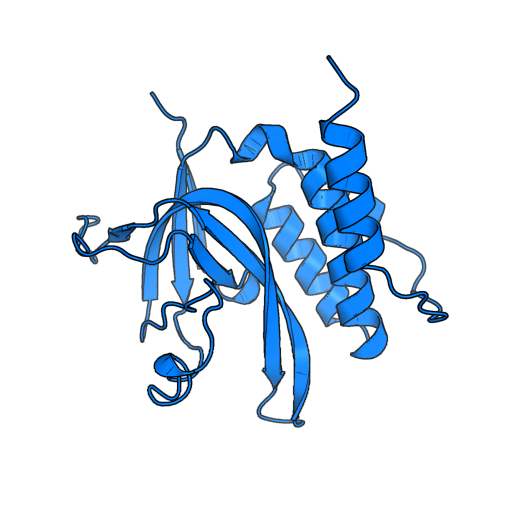7 N N . PRO A 1 147 ? -3.716 -3.093 15.033 1.00 80.50 147 PRO A N 1
ATOM 1178 C CA . PRO A 1 147 ? -4.891 -3.134 14.183 1.00 80.50 147 PRO A CA 1
ATOM 1179 C C . PRO A 1 147 ? -6.096 -3.720 14.928 1.00 80.50 147 PRO A C 1
ATOM 1181 O O . PRO A 1 147 ? -5.953 -4.599 15.778 1.00 80.50 147 PRO A O 1
ATOM 1184 N N . TYR A 1 148 ? -7.286 -3.282 14.532 1.00 78.31 148 TYR A N 1
ATOM 1185 C CA . TYR A 1 148 ? -8.571 -3.892 14.856 1.00 78.31 148 TYR A CA 1
ATOM 1186 C C . TYR A 1 148 ? -9.352 -4.116 13.564 1.00 78.31 148 TYR A C 1
ATOM 1188 O O . TYR A 1 148 ? -9.260 -3.311 12.636 1.00 78.31 148 TYR A O 1
ATOM 1196 N N . LEU A 1 149 ? -10.144 -5.183 13.513 1.00 79.88 149 LEU A N 1
ATOM 1197 C CA . LEU A 1 149 ? -11.135 -5.365 12.460 1.00 79.88 149 LEU A CA 1
ATOM 1198 C C . LEU A 1 149 ? -12.480 -4.801 12.879 1.00 79.88 149 LEU A C 1
ATOM 1200 O O . LEU A 1 149 ? -12.866 -4.929 14.045 1.00 79.88 149 LEU A O 1
ATOM 1204 N N . LEU A 1 150 ? -13.196 -4.264 11.901 1.00 76.94 150 LEU A N 1
ATOM 1205 C CA . LEU A 1 150 ? -14.563 -3.795 12.042 1.00 76.94 150 LEU A CA 1
ATOM 1206 C C . LEU A 1 150 ? -15.527 -4.753 11.324 1.00 76.94 150 LEU A C 1
ATOM 1208 O O . LEU A 1 150 ? -15.177 -5.320 10.286 1.00 76.94 150 LEU A O 1
ATOM 1212 N N . ASP A 1 151 ? -16.724 -4.945 11.874 1.00 73.75 151 ASP A N 1
ATOM 1213 C CA . ASP A 1 151 ? -17.842 -5.553 11.147 1.00 73.75 151 ASP A CA 1
ATOM 1214 C C . ASP A 1 151 ? -18.481 -4.563 10.159 1.00 73.75 151 ASP A C 1
ATOM 1216 O O . ASP A 1 151 ? -18.012 -3.436 9.971 1.00 73.75 151 ASP A O 1
ATOM 1220 N N . ALA A 1 152 ? -19.553 -5.001 9.496 1.00 72.31 152 ALA A N 1
ATOM 1221 C CA . ALA A 1 152 ? -20.294 -4.187 8.536 1.00 72.31 152 ALA A CA 1
ATOM 1222 C C . ALA A 1 152 ? -20.953 -2.957 9.187 1.00 72.31 152 ALA A C 1
ATOM 1224 O O . ALA A 1 152 ? -21.202 -1.956 8.516 1.00 72.31 152 ALA A O 1
ATOM 1225 N N . GLU A 1 153 ? -21.217 -3.020 10.490 1.00 74.31 153 GLU A N 1
ATOM 1226 C CA . GLU A 1 153 ? -21.786 -1.955 11.306 1.00 74.31 153 GLU A CA 1
ATOM 1227 C C . GLU A 1 153 ? -20.715 -1.009 11.883 1.00 74.31 153 GLU A C 1
ATOM 1229 O O . GLU A 1 153 ? -21.055 -0.017 12.533 1.00 74.31 153 GLU A O 1
ATOM 1234 N N . GLY A 1 154 ? -19.429 -1.280 11.630 1.00 72.25 154 GLY A N 1
ATOM 1235 C CA . GLY A 1 154 ? -18.303 -0.479 12.105 1.00 72.25 154 GLY A CA 1
ATOM 1236 C C . GLY A 1 154 ? -17.883 -0.778 13.547 1.00 72.25 154 GLY A C 1
ATOM 1237 O O . GLY A 1 154 ? -17.137 0.006 14.134 1.00 72.25 154 GLY A O 1
ATOM 1238 N N . GLN A 1 155 ? -18.345 -1.878 14.146 1.00 76.38 155 GLN A N 1
ATOM 1239 C CA . GLN A 1 155 ? -17.949 -2.291 15.490 1.00 76.38 155 GLN A CA 1
ATOM 1240 C C . GLN A 1 155 ? -16.709 -3.177 15.468 1.00 76.38 155 GLN A C 1
ATOM 1242 O O . GLN A 1 155 ? -16.521 -4.007 14.583 1.00 76.38 155 GLN A O 1
ATOM 1247 N N . ILE A 1 156 ? -15.867 -3.031 16.492 1.00 77.12 156 ILE A N 1
ATOM 1248 C CA . ILE A 1 156 ? -14.661 -3.845 16.643 1.00 77.12 156 ILE A CA 1
ATOM 1249 C C . ILE A 1 156 ? -15.055 -5.304 16.903 1.00 77.12 156 ILE A C 1
ATOM 1251 O O . ILE A 1 156 ? -15.599 -5.628 17.956 1.00 77.12 156 ILE A O 1
ATOM 1255 N N . VAL A 1 157 ? -14.715 -6.194 15.971 1.00 70.31 157 VAL A N 1
ATOM 1256 C CA . VAL A 1 157 ? -15.036 -7.632 16.054 1.00 70.31 157 VAL A CA 1
ATOM 1257 C C . VAL A 1 157 ? -13.900 -8.487 16.605 1.00 70.31 157 VAL A C 1
ATOM 1259 O O . VAL A 1 157 ? -14.131 -9.591 17.103 1.00 70.31 157 VAL A O 1
ATOM 1262 N N . THR A 1 158 ? -12.661 -8.001 16.571 1.00 62.31 158 THR A N 1
ATOM 1263 C CA . THR A 1 158 ? -11.501 -8.742 17.085 1.00 62.31 158 THR A CA 1
ATOM 1264 C C . THR A 1 158 ? -10.985 -8.153 18.396 1.00 62.31 158 THR A C 1
ATOM 1266 O O . THR A 1 158 ? -10.311 -7.128 18.398 1.00 62.31 158 THR A O 1
ATOM 1269 N N . HIS A 1 159 ? -11.238 -8.857 19.508 1.00 47.88 159 HIS A N 1
ATOM 1270 C CA . HIS A 1 159 ? -10.607 -8.621 20.821 1.00 47.88 159 HIS A CA 1
ATOM 1271 C C . HIS A 1 159 ? -9.365 -9.501 21.082 1.00 47.88 159 HIS A C 1
ATOM 1273 O O . HIS A 1 159 ? -8.681 -9.321 22.089 1.00 47.88 159 HIS A O 1
ATOM 1279 N N . ARG A 1 160 ? -9.077 -10.491 20.222 1.00 46.50 160 ARG A N 1
ATOM 1280 C CA . ARG A 1 160 ? -7.865 -11.327 20.320 1.00 46.50 160 ARG A CA 1
ATOM 1281 C C . ARG A 1 160 ? -6.699 -10.624 19.639 1.00 46.50 160 ARG A C 1
ATOM 1283 O O . ARG A 1 160 ? -6.919 -10.015 18.600 1.00 46.50 160 ARG A O 1
ATOM 1290 N N . GLN A 1 161 ? -5.500 -10.749 20.222 1.00 50.16 161 GLN A N 1
ATOM 1291 C CA . GLN A 1 161 ? -4.245 -10.195 19.703 1.00 50.16 161 GLN A CA 1
ATOM 1292 C C . GLN A 1 161 ? -4.093 -10.541 18.221 1.00 50.16 161 GLN A C 1
ATOM 1294 O O . GLN A 1 161 ? -3.644 -11.631 17.863 1.00 50.16 161 GLN A O 1
ATOM 1299 N N . LEU A 1 162 ? -4.481 -9.593 17.369 1.00 58.78 162 LEU A N 1
ATOM 1300 C CA . LEU A 1 162 ? -3.909 -9.502 16.047 1.00 58.78 162 LEU A CA 1
ATOM 1301 C C . LEU A 1 162 ? -2.391 -9.358 16.221 1.00 58.78 162 LEU A C 1
ATOM 1303 O O . LEU A 1 162 ? -1.918 -8.955 17.292 1.00 58.78 162 LEU A O 1
ATOM 1307 N N . PRO A 1 163 ? -1.614 -9.725 15.199 1.00 63.06 163 PRO A N 1
ATOM 1308 C CA . PRO A 1 163 ? -0.179 -9.503 15.235 1.00 63.06 163 PRO A CA 1
ATOM 1309 C C . PRO A 1 163 ? 0.076 -8.015 15.498 1.00 63.06 163 PRO A C 1
ATOM 1311 O O . PRO A 1 163 ? -0.768 -7.177 15.166 1.00 63.06 163 PRO A O 1
ATOM 1314 N N . ASP A 1 164 ? 1.248 -7.670 16.038 1.00 69.06 164 ASP A N 1
ATOM 1315 C CA . ASP A 1 164 ? 1.615 -6.268 16.311 1.00 69.06 164 ASP A CA 1
ATOM 1316 C C . ASP A 1 164 ? 1.403 -5.357 15.089 1.00 69.06 164 ASP A C 1
ATOM 1318 O O . ASP A 1 164 ? 1.220 -4.142 15.231 1.00 69.06 164 ASP A O 1
ATOM 1322 N N . TYR A 1 165 ? 1.407 -5.961 13.893 1.00 72.12 165 TYR A N 1
ATOM 1323 C CA . TYR A 1 165 ? 1.137 -5.311 12.630 1.00 72.12 165 TYR A CA 1
ATOM 1324 C C . TYR A 1 165 ? 0.175 -6.100 11.734 1.00 72.12 165 TYR A C 1
ATOM 1326 O O . TYR A 1 165 ? 0.304 -7.311 11.583 1.00 72.12 165 TYR A O 1
ATOM 1334 N N . MET A 1 166 ? -0.706 -5.381 11.042 1.00 79.00 166 MET A N 1
ATOM 1335 C CA . MET A 1 166 ? -1.461 -5.875 9.891 1.00 79.00 166 MET A CA 1
ATOM 1336 C C . MET A 1 166 ? -0.908 -5.238 8.619 1.00 79.00 166 MET A C 1
ATOM 1338 O O . MET A 1 166 ? -0.711 -4.021 8.559 1.00 79.00 166 MET A O 1
ATOM 1342 N N . LEU A 1 167 ? -0.642 -6.070 7.615 1.00 81.12 167 LEU A N 1
ATOM 1343 C CA . LEU A 1 167 ? -0.206 -5.638 6.293 1.00 81.12 167 LEU A CA 1
ATOM 1344 C C . LEU A 1 167 ? -1.398 -5.641 5.336 1.00 81.12 167 LEU A C 1
ATOM 1346 O O . LEU A 1 167 ? -2.126 -6.628 5.255 1.00 81.12 167 LEU A O 1
ATOM 1350 N N . ILE A 1 168 ? -1.610 -4.525 4.640 1.00 83.62 168 ILE A N 1
ATOM 1351 C CA . ILE A 1 168 ? -2.692 -4.375 3.661 1.00 83.62 168 ILE A CA 1
ATOM 1352 C C . ILE A 1 168 ? -2.087 -3.908 2.337 1.00 83.62 168 ILE A C 1
ATOM 1354 O O . ILE A 1 168 ? -1.624 -2.767 2.259 1.00 83.62 168 ILE A O 1
ATOM 1358 N N . PRO A 1 169 ? -2.073 -4.747 1.288 1.00 87.81 169 PRO A N 1
ATOM 1359 C CA . PRO A 1 169 ? -1.570 -4.354 -0.021 1.00 87.81 169 PRO A CA 1
ATOM 1360 C C . PRO A 1 169 ? -2.287 -3.131 -0.585 1.00 87.81 169 PRO A C 1
ATOM 1362 O O . PRO A 1 169 ? -3.510 -3.107 -0.703 1.00 87.81 169 PRO A O 1
ATOM 1365 N N . ILE A 1 170 ? -1.516 -2.132 -1.011 1.00 90.06 170 ILE A N 1
ATOM 1366 C CA . ILE A 1 170 ? -2.020 -0.905 -1.634 1.00 90.06 170 ILE A CA 1
ATOM 1367 C C . ILE A 1 170 ? -2.967 -1.174 -2.814 1.00 90.06 170 ILE A C 1
ATOM 1369 O O . ILE A 1 170 ? -4.012 -0.522 -2.871 1.00 90.06 170 ILE A O 1
ATOM 1373 N N . PRO A 1 171 ? -2.690 -2.136 -3.721 1.00 87.31 171 PRO A N 1
ATOM 1374 C CA . PRO A 1 171 ? -3.610 -2.460 -4.815 1.00 87.31 171 PRO A CA 1
ATOM 1375 C C . PRO A 1 171 ? -4.979 -2.968 -4.362 1.00 87.31 171 PRO A C 1
ATOM 1377 O O . PRO A 1 171 ? -5.920 -2.951 -5.148 1.00 87.31 171 PRO A O 1
ATOM 1380 N N . ARG A 1 172 ? -5.093 -3.431 -3.112 1.00 85.50 172 ARG A N 1
ATOM 1381 C CA . ARG A 1 172 ? -6.336 -3.942 -2.529 1.00 85.50 172 ARG A CA 1
ATOM 1382 C C . ARG A 1 172 ? -7.098 -2.899 -1.731 1.00 85.50 172 ARG A C 1
ATOM 1384 O O . ARG A 1 172 ? -8.246 -3.145 -1.389 1.00 85.50 172 ARG A O 1
ATOM 1391 N N . VAL A 1 173 ? -6.502 -1.744 -1.439 1.00 89.94 173 VAL A N 1
ATOM 1392 C CA . VAL A 1 173 ? -7.184 -0.670 -0.711 1.00 89.94 173 VAL A CA 1
ATOM 1393 C C . VAL A 1 173 ? -8.291 -0.098 -1.591 1.00 89.94 173 VAL A C 1
ATOM 1395 O O . VAL A 1 173 ? -8.014 0.567 -2.591 1.00 89.94 173 VAL A O 1
ATOM 1398 N N . LEU A 1 174 ? -9.540 -0.315 -1.190 1.00 90.00 174 LEU A N 1
ATOM 1399 C CA . LEU A 1 174 ? -10.734 0.207 -1.851 1.00 90.00 174 LEU A CA 1
ATOM 1400 C C . LEU A 1 174 ? -10.996 1.649 -1.410 1.00 90.00 174 LEU A C 1
ATOM 1402 O O . LEU A 1 174 ? -11.161 2.543 -2.238 1.00 90.00 174 LEU A O 1
ATOM 1406 N N . SER A 1 175 ? -10.950 1.900 -0.103 1.00 92.19 175 SER A N 1
ATOM 1407 C CA . SER A 1 175 ? -11.093 3.231 0.490 1.00 92.19 175 SER A CA 1
ATOM 1408 C C . SER A 1 175 ? -10.286 3.341 1.780 1.00 92.19 175 SER A C 1
ATOM 1410 O O . SER A 1 175 ? -9.934 2.332 2.392 1.00 92.19 175 SER A O 1
ATOM 1412 N N . TYR A 1 176 ? -9.964 4.567 2.184 1.00 93.25 176 TYR A N 1
ATOM 1413 C CA . TYR A 1 176 ? -9.313 4.843 3.459 1.00 93.25 176 TYR A CA 1
ATOM 1414 C C . TYR A 1 176 ? -9.674 6.244 3.960 1.00 93.25 176 TYR A C 1
ATOM 1416 O O . TYR A 1 176 ? -10.072 7.108 3.176 1.00 93.25 176 TYR A O 1
ATOM 1424 N N . SER A 1 177 ? -9.507 6.470 5.258 1.00 91.75 177 SER A N 1
ATOM 1425 C CA . SER A 1 177 ? -9.618 7.782 5.888 1.00 91.75 177 SER A CA 1
ATOM 1426 C C . SER A 1 177 ? -8.644 7.898 7.053 1.00 91.75 177 SER A C 1
ATOM 1428 O O . SER A 1 177 ? -8.474 6.961 7.833 1.00 91.75 177 SER A O 1
ATOM 1430 N N . PHE A 1 178 ? -8.009 9.063 7.173 1.00 89.12 178 PHE A N 1
ATOM 1431 C CA . PHE A 1 178 ? -7.221 9.407 8.349 1.00 89.12 178 PHE A CA 1
ATOM 1432 C C . PHE A 1 178 ? -8.085 10.127 9.378 1.00 89.12 178 PHE A C 1
ATOM 1434 O O . PHE A 1 178 ? -8.719 11.134 9.067 1.00 89.12 178 PHE A O 1
ATOM 1441 N N . GLU A 1 179 ? -8.024 9.658 10.614 1.00 84.12 179 GLU A N 1
ATOM 1442 C CA . GLU A 1 179 ? -8.649 10.281 11.772 1.00 84.12 179 GLU A CA 1
ATOM 1443 C C . GLU A 1 179 ? -7.553 10.865 12.672 1.00 84.12 179 GLU A C 1
ATOM 1445 O O . GLU A 1 179 ? -6.528 10.229 12.956 1.00 84.12 179 GLU A O 1
ATOM 1450 N N . THR A 1 180 ? -7.731 12.124 13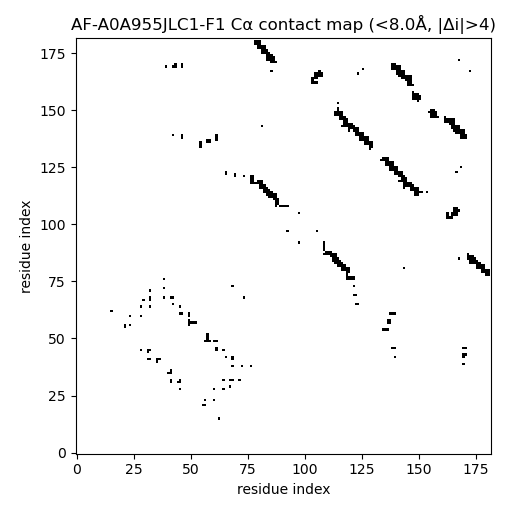.073 1.00 69.12 180 THR A N 1
ATOM 1451 C CA . THR A 1 180 ? -6.840 12.771 14.040 1.00 69.12 180 THR A CA 1
ATOM 1452 C C . THR A 1 180 ? -7.096 12.140 15.401 1.00 69.12 180 THR A C 1
ATOM 1454 O O . THR A 1 180 ? -8.247 12.060 15.819 1.00 69.12 180 THR A O 1
ATOM 1457 N N . LYS A 1 181 ? -6.042 11.706 16.098 1.00 61.75 181 LYS A N 1
ATOM 1458 C CA . LYS A 1 181 ? -6.176 11.303 17.501 1.00 61.75 181 LYS A CA 1
ATOM 1459 C C . LYS A 1 181 ? -6.581 12.533 18.318 1.00 61.75 181 LYS A C 1
ATOM 1461 O O . LYS A 1 181 ? -5.835 13.512 18.308 1.00 61.75 181 LYS A O 1
ATOM 1466 N N . GLU A 1 182 ? -7.758 12.491 18.940 1.00 51.50 182 GLU A N 1
ATOM 1467 C CA . GLU A 1 182 ? -8.159 13.462 19.972 1.00 51.50 182 GLU A CA 1
ATOM 1468 C C . GLU A 1 182 ? -7.226 13.403 21.191 1.00 51.50 182 GLU A C 1
ATOM 1470 O O . GLU A 1 182 ? -6.754 12.291 21.536 1.00 51.50 182 GLU A O 1
#

Foldseek 3Di:
DPPPVVVVVVVVCVVLCDPDPDDEPDCCLCVLQVPDPDLLVSLVVQLVVLVVDPQVNSSVSNSVSQSSSCVPCQVPQQQWKKWFKFALPDDDDPPVVVVVDPDQAPQPRDHGIWIKIARQRGKDWDWDQDPPPRRIGIFIWGWGAPMFTADPVRDGPDPDDDGRTHTGTSVGTPDMDIDGDD